Protein AF-T0ZK01-F1 (afdb_monomer_lite)

Organism: NCBI:txid410659

Secondary structure (DSSP, 8-state):
-TTTTT---HHHHHHHHHH-HHHHHHTTT----HHHHHHHHHHTHHHHHHHHHHHHHHHHHTT-S--------S--PPP---GGG---HHHHHHHHHHHHHHHHHHHHHHHHHHHHHHHHHHHHHSTTT-HHHHTSPTT-SSHHHHHHHHHHHHHHHHHHHHHHHHHTT-TTPPPPTT----SS-SSEEEEE-SSSTT-EEEEE-PPPPGGGGS-GGG-------------------PPPP----

Structure (mmCIF, N/CA/C/O backbone):
data_AF-T0ZK01-F1
#
_entry.id   AF-T0ZK01-F1
#
loop_
_atom_site.group_PDB
_atom_site.id
_atom_site.type_symbol
_atom_site.label_atom_id
_atom_site.label_alt_id
_atom_site.label_comp_id
_atom_site.label_asym_id
_atom_site.label_entity_id
_atom_site.label_seq_id
_atom_site.pdbx_PDB_ins_code
_atom_site.Cartn_x
_atom_site.Cartn_y
_atom_site.Cartn_z
_atom_site.occupancy
_atom_site.B_iso_or_equiv
_atom_site.auth_seq_id
_atom_site.auth_comp_id
_atom_site.auth_asym_id
_atom_site.auth_atom_id
_atom_site.pdbx_PDB_model_num
ATOM 1 N N . TYR A 1 1 ? -12.383 2.615 6.931 1.00 84.88 1 TYR A N 1
ATOM 2 C CA . TYR A 1 1 ? -13.094 1.743 5.975 1.00 84.88 1 TYR A CA 1
ATOM 3 C C . TYR A 1 1 ? -12.381 0.415 5.753 1.00 84.88 1 TYR A C 1
ATOM 5 O O . TYR A 1 1 ? -12.894 -0.580 6.234 1.00 84.88 1 TYR A O 1
ATOM 13 N N . GLY A 1 2 ? -11.184 0.375 5.144 1.00 88.25 2 GLY A N 1
ATOM 14 C CA . GLY A 1 2 ? -10.485 -0.898 4.871 1.00 88.25 2 GLY A CA 1
ATOM 15 C C . GLY A 1 2 ? -10.287 -1.809 6.090 1.00 88.25 2 GLY A C 1
ATOM 16 O O . GLY A 1 2 ? -10.559 -2.999 6.012 1.00 88.25 2 GLY A O 1
ATOM 17 N N . TYR A 1 3 ? -9.925 -1.254 7.251 1.00 85.19 3 TYR A N 1
ATOM 18 C CA . TYR A 1 3 ? -9.846 -2.030 8.498 1.00 85.19 3 TYR A CA 1
ATOM 19 C C . TYR A 1 3 ? -11.201 -2.587 8.964 1.00 85.19 3 TYR A C 1
ATOM 21 O O . TYR A 1 3 ? -11.250 -3.698 9.476 1.00 85.19 3 TYR A O 1
ATOM 29 N N . CYS A 1 4 ? -12.299 -1.859 8.743 1.00 82.44 4 CYS A N 1
ATOM 30 C CA . CYS A 1 4 ? -13.651 -2.298 9.101 1.00 82.44 4 CYS A CA 1
ATOM 31 C C . CYS A 1 4 ? -14.142 -3.434 8.191 1.00 82.44 4 CYS A C 1
ATOM 33 O O . CYS A 1 4 ? -14.873 -4.305 8.642 1.00 82.44 4 CYS A O 1
ATOM 35 N N . THR A 1 5 ? -13.731 -3.434 6.919 1.00 85.75 5 THR A N 1
ATOM 36 C CA . THR A 1 5 ? -14.092 -4.465 5.932 1.00 85.75 5 THR A CA 1
ATOM 37 C C . THR A 1 5 ? -13.068 -5.604 5.844 1.00 85.75 5 THR A C 1
ATOM 39 O O . THR A 1 5 ? -13.210 -6.497 5.015 1.00 85.75 5 THR A O 1
ATOM 42 N N . GLY A 1 6 ? -12.011 -5.583 6.666 1.00 85.88 6 GLY A N 1
ATOM 43 C CA . GLY A 1 6 ? -10.940 -6.589 6.659 1.00 85.88 6 GLY A CA 1
ATOM 44 C C . GLY A 1 6 ? -9.934 -6.464 5.504 1.00 85.88 6 GLY A C 1
ATOM 45 O O . GLY A 1 6 ? -9.024 -7.284 5.373 1.00 85.88 6 GLY A O 1
ATOM 46 N N . THR A 1 7 ? -10.035 -5.423 4.676 1.00 89.88 7 THR A N 1
ATOM 47 C CA . THR A 1 7 ? -9.086 -5.152 3.587 1.00 89.88 7 THR A CA 1
ATOM 48 C C . THR A 1 7 ? -7.903 -4.343 4.113 1.00 89.88 7 THR A C 1
ATOM 50 O O . THR A 1 7 ? -7.858 -3.117 4.001 1.00 89.88 7 THR A O 1
ATOM 53 N N . VAL A 1 8 ? -6.943 -5.041 4.729 1.00 90.25 8 VAL A N 1
ATOM 54 C CA . VAL A 1 8 ? -5.781 -4.408 5.382 1.00 90.25 8 VAL A CA 1
ATOM 55 C C . VAL A 1 8 ? -4.554 -4.257 4.481 1.00 90.25 8 VAL A C 1
ATOM 57 O O . VAL A 1 8 ? -3.817 -3.291 4.669 1.00 90.25 8 VAL A O 1
ATOM 60 N N . SER A 1 9 ? -4.360 -5.150 3.501 1.00 93.56 9 SER A N 1
ATOM 61 C CA . SER A 1 9 ? -3.227 -5.113 2.555 1.00 93.56 9 SER A CA 1
ATOM 62 C C . SER A 1 9 ? -3.259 -3.842 1.712 1.00 93.56 9 SER A C 1
ATOM 64 O O . SER A 1 9 ? -4.271 -3.531 1.082 1.00 93.56 9 SER A O 1
ATOM 66 N N . SER A 1 10 ? -2.133 -3.140 1.633 1.00 93.75 10 SER A N 1
ATOM 67 C CA . SER A 1 10 ? -1.975 -1.950 0.798 1.00 93.75 10 SER A CA 1
ATOM 68 C C . SER A 1 10 ? -2.103 -2.274 -0.696 1.00 93.75 10 SER A C 1
ATOM 70 O O . SER A 1 10 ? -2.594 -1.441 -1.459 1.00 93.75 10 SER A O 1
ATOM 72 N N . ARG A 1 11 ? -1.753 -3.496 -1.131 1.00 93.56 11 ARG A N 1
ATOM 73 C CA . ARG A 1 11 ? -2.008 -3.966 -2.507 1.00 93.56 11 ARG A CA 1
ATOM 74 C C . ARG A 1 11 ? -3.492 -4.155 -2.774 1.00 93.56 11 ARG A C 1
ATOM 76 O O . ARG A 1 11 ? -3.986 -3.707 -3.808 1.00 93.56 11 ARG A O 1
ATOM 83 N N . LYS A 1 12 ? -4.207 -4.785 -1.838 1.00 94.50 12 LYS A N 1
ATOM 84 C CA . LYS A 1 12 ? -5.659 -4.962 -1.953 1.00 94.50 12 LYS A CA 1
ATOM 85 C C . LYS A 1 12 ? -6.391 -3.626 -1.910 1.00 94.50 12 LYS A C 1
ATOM 87 O O . LYS A 1 12 ? -7.286 -3.432 -2.716 1.00 94.50 12 LYS A O 1
ATOM 92 N N . VAL A 1 13 ? -5.979 -2.691 -1.051 1.00 94.19 13 VAL A N 1
ATOM 93 C CA . VAL A 1 13 ? -6.550 -1.334 -1.010 1.00 94.19 13 VAL A CA 1
ATOM 94 C C . VAL A 1 13 ? -6.315 -0.602 -2.332 1.00 94.19 13 VAL A C 1
ATOM 96 O O . VAL A 1 13 ? -7.262 -0.049 -2.881 1.00 94.19 13 VAL A O 1
ATOM 99 N N . ALA A 1 14 ? -5.097 -0.645 -2.887 1.00 95.00 14 ALA A N 1
ATOM 100 C CA . ALA A 1 14 ? -4.808 -0.039 -4.190 1.00 95.00 14 ALA A CA 1
ATOM 101 C C . ALA A 1 14 ? -5.705 -0.620 -5.295 1.00 95.00 14 ALA A C 1
ATOM 103 O O . ALA A 1 14 ? -6.301 0.124 -6.069 1.00 95.00 14 ALA A O 1
ATOM 104 N N . AR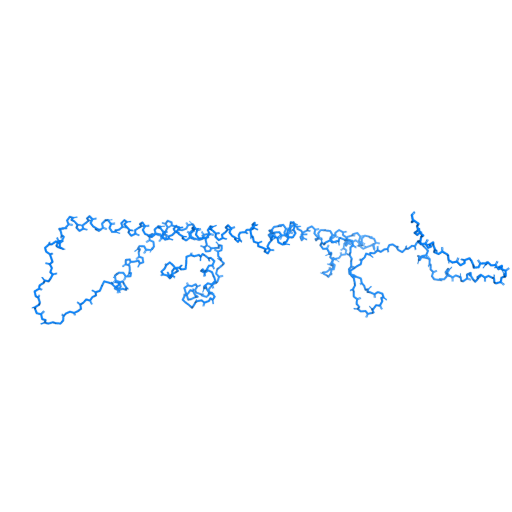G A 1 15 ? -5.861 -1.947 -5.330 1.00 95.19 15 ARG A N 1
ATOM 105 C CA . ARG A 1 15 ? -6.750 -2.637 -6.272 1.00 95.19 15 ARG A CA 1
ATOM 106 C C . ARG A 1 15 ? -8.225 -2.271 -6.056 1.00 95.19 15 ARG A C 1
ATOM 108 O O . ARG A 1 15 ? -8.933 -2.006 -7.023 1.00 95.19 15 ARG A O 1
ATOM 115 N N . ALA A 1 16 ? -8.663 -2.174 -4.803 1.00 95.31 16 ALA A N 1
ATOM 116 C CA . ALA A 1 16 ? -10.033 -1.830 -4.441 1.00 95.31 16 ALA A CA 1
ATOM 117 C C . ALA A 1 16 ? -10.436 -0.426 -4.908 1.00 95.31 16 ALA A C 1
ATOM 119 O O . ALA A 1 16 ? -11.605 -0.216 -5.201 1.00 95.31 16 ALA A O 1
ATOM 120 N N . THR A 1 17 ? -9.494 0.512 -5.077 1.00 95.50 17 THR A N 1
ATOM 121 C CA . THR A 1 17 ? -9.820 1.819 -5.683 1.00 95.50 17 THR A CA 1
ATOM 122 C C . THR A 1 17 ? -10.409 1.683 -7.095 1.00 95.50 17 THR A C 1
ATOM 124 O O . THR A 1 17 ? -11.224 2.506 -7.503 1.00 95.50 17 THR A O 1
ATOM 127 N N . PHE A 1 18 ? -10.065 0.618 -7.828 1.00 95.44 18 PHE A N 1
ATOM 128 C CA . PHE A 1 18 ? -10.648 0.308 -9.133 1.00 95.44 18 PHE A CA 1
ATOM 129 C C . PHE A 1 18 ? -11.886 -0.584 -9.044 1.00 95.44 18 PHE A C 1
ATOM 131 O O . PHE A 1 18 ? -12.779 -0.453 -9.873 1.00 95.44 18 PHE A O 1
ATOM 138 N N . GLU A 1 19 ? -11.952 -1.506 -8.092 1.00 95.31 19 GLU A N 1
ATOM 139 C CA . GLU A 1 19 ? -12.977 -2.561 -8.097 1.00 95.31 19 GLU A CA 1
ATOM 140 C C . GLU A 1 19 ? -14.192 -2.242 -7.221 1.00 95.31 19 GLU A C 1
ATOM 142 O O . GLU A 1 19 ? -15.289 -2.717 -7.501 1.00 95.31 19 GLU A O 1
ATOM 147 N N . ASP A 1 20 ? -14.015 -1.428 -6.183 1.00 95.31 20 ASP A N 1
ATOM 148 C CA . ASP A 1 20 ? -15.022 -1.172 -5.159 1.00 95.31 20 ASP A CA 1
ATOM 149 C C . ASP A 1 20 ? -15.409 0.315 -5.131 1.00 95.31 20 ASP A C 1
ATOM 151 O O . ASP A 1 20 ? -14.567 1.210 -4.998 1.00 95.31 20 ASP A O 1
ATOM 155 N N . LEU A 1 21 ? -16.714 0.578 -5.243 1.00 95.25 21 LEU A N 1
ATOM 156 C CA . LEU A 1 21 ? -17.275 1.927 -5.311 1.00 95.25 21 LEU A CA 1
ATOM 157 C C . LEU A 1 21 ? -17.020 2.739 -4.032 1.00 95.25 21 LEU A C 1
ATOM 159 O O . LEU A 1 21 ? -16.774 3.942 -4.113 1.00 95.25 21 LEU A O 1
ATOM 163 N N . ALA A 1 22 ? -17.036 2.105 -2.858 1.00 94.38 22 ALA A N 1
ATOM 164 C CA . ALA A 1 22 ? -16.784 2.784 -1.594 1.00 94.38 22 ALA A CA 1
ATOM 165 C C . ALA A 1 22 ? -15.313 3.196 -1.474 1.00 94.38 22 ALA A C 1
ATOM 167 O O . ALA A 1 22 ? -15.020 4.327 -1.085 1.00 94.38 22 ALA A O 1
ATOM 168 N N . PHE A 1 23 ? -14.378 2.324 -1.864 1.00 94.38 23 PHE A N 1
ATOM 169 C CA . PHE A 1 23 ? -12.958 2.691 -1.908 1.00 94.38 23 PHE A CA 1
ATOM 170 C C . PHE A 1 23 ? -12.679 3.773 -2.948 1.00 94.38 23 PHE A C 1
ATOM 172 O O . PHE A 1 23 ? -11.915 4.694 -2.662 1.00 94.38 23 PHE A O 1
ATOM 179 N N . ARG A 1 24 ? -13.315 3.701 -4.120 1.00 95.69 24 ARG A N 1
ATOM 180 C CA . ARG A 1 24 ? -13.189 4.725 -5.162 1.00 95.69 24 ARG A CA 1
ATOM 181 C C . ARG A 1 24 ? -13.698 6.088 -4.696 1.00 95.69 24 ARG A C 1
ATOM 183 O O . ARG A 1 24 ? -13.015 7.090 -4.888 1.00 95.69 24 ARG A O 1
ATOM 190 N N . TYR A 1 25 ? -14.854 6.117 -4.032 1.00 96.19 25 TYR A N 1
ATOM 191 C CA . TYR A 1 25 ? -15.407 7.336 -3.443 1.00 96.19 25 TYR A CA 1
ATOM 192 C C . TYR A 1 25 ? -14.468 7.921 -2.378 1.00 96.19 25 TYR A C 1
ATOM 194 O O . TYR A 1 25 ? -14.143 9.105 -2.424 1.00 96.19 25 TYR A O 1
ATOM 202 N N . LEU A 1 26 ? -13.961 7.086 -1.463 1.00 92.81 26 LEU A N 1
ATOM 203 C CA . LEU A 1 26 ? -13.028 7.516 -0.413 1.00 92.81 26 LEU A CA 1
ATOM 204 C C . LEU A 1 26 ? -11.689 8.017 -0.963 1.00 92.81 26 LEU A C 1
ATOM 206 O O . LEU A 1 26 ? -11.072 8.892 -0.362 1.00 92.81 26 LEU A O 1
ATOM 210 N N . ALA A 1 27 ? -11.234 7.462 -2.084 1.00 94.00 27 ALA A N 1
ATOM 211 C CA . ALA A 1 27 ? -10.024 7.902 -2.760 1.00 94.00 27 ALA A CA 1
ATOM 212 C C . ALA A 1 27 ? -10.257 9.106 -3.690 1.00 94.00 27 ALA A C 1
ATOM 214 O O . ALA A 1 27 ? -9.311 9.538 -4.343 1.00 94.00 27 ALA A O 1
ATOM 215 N N . ALA A 1 28 ? -11.481 9.645 -3.767 1.00 96.12 28 ALA A N 1
ATOM 216 C CA . ALA A 1 28 ? -11.862 10.713 -4.692 1.00 96.12 28 ALA A CA 1
ATOM 217 C C . ALA A 1 28 ? -11.469 10.403 -6.152 1.00 96.12 28 ALA A C 1
ATOM 219 O O . ALA A 1 28 ? -10.906 11.248 -6.845 1.00 96.12 28 ALA A O 1
ATOM 220 N N . ASP A 1 29 ? -11.722 9.162 -6.585 1.00 94.94 29 ASP A N 1
ATOM 221 C CA . ASP A 1 29 ? -11.347 8.624 -7.905 1.00 94.94 29 ASP A CA 1
ATOM 222 C C . ASP A 1 29 ? -9.832 8.653 -8.203 1.00 94.94 29 ASP A C 1
ATOM 224 O O . ASP A 1 29 ? -9.387 8.523 -9.341 1.00 94.94 29 ASP A O 1
ATOM 228 N N . GLN A 1 30 ? -8.998 8.797 -7.168 1.00 95.25 30 GLN A N 1
ATOM 229 C CA . GLN A 1 30 ? -7.558 8.608 -7.283 1.00 95.25 30 GLN A CA 1
ATOM 230 C C . GLN A 1 30 ? -7.192 7.138 -7.091 1.00 95.25 30 GLN A C 1
ATOM 232 O O . GLN A 1 30 ? -7.752 6.422 -6.261 1.00 95.25 30 GLN A O 1
ATOM 237 N N . HIS A 1 31 ? -6.163 6.708 -7.815 1.00 94.56 31 HIS A N 1
ATOM 238 C CA . HIS A 1 31 ? -5.680 5.331 -7.783 1.00 94.56 31 HIS A CA 1
ATOM 239 C C . HIS A 1 31 ? -4.209 5.270 -7.355 1.00 94.56 31 HIS A C 1
ATOM 241 O O . HIS A 1 31 ? -3.327 4.977 -8.172 1.00 94.56 31 HIS A O 1
ATOM 247 N N . PRO A 1 32 ? -3.897 5.593 -6.085 1.00 93.38 32 PRO A N 1
ATOM 248 C CA . PRO A 1 32 ? -2.535 5.500 -5.589 1.00 93.38 32 PRO A CA 1
ATOM 249 C C . PRO A 1 32 ? -2.043 4.055 -5.673 1.00 93.38 32 PRO A C 1
ATOM 251 O O . PRO A 1 32 ? -2.760 3.097 -5.380 1.00 93.38 32 PRO A O 1
ATOM 254 N N . THR A 1 33 ? -0.778 3.890 -6.047 1.00 93.19 33 THR A N 1
ATOM 255 C CA . THR A 1 33 ? -0.148 2.570 -6.023 1.00 93.19 33 THR A CA 1
ATOM 256 C C . THR A 1 33 ? 0.044 2.092 -4.581 1.00 93.19 33 THR A C 1
ATOM 258 O O . THR A 1 33 ? 0.019 2.868 -3.622 1.00 93.19 33 THR A O 1
ATOM 261 N N . PHE A 1 34 ? 0.261 0.788 -4.409 1.00 92.19 34 PHE A N 1
ATOM 262 C CA . PHE A 1 34 ? 0.404 0.189 -3.081 1.00 92.19 34 PHE A CA 1
ATOM 263 C C . PHE A 1 34 ? 1.613 0.733 -2.299 1.00 92.19 34 PHE A C 1
ATOM 265 O O . PHE A 1 34 ? 1.561 0.803 -1.076 1.00 92.19 34 PHE A O 1
ATOM 272 N N . THR A 1 35 ? 2.692 1.148 -2.977 1.00 91.44 35 THR A N 1
ATOM 273 C CA . THR A 1 35 ? 3.920 1.623 -2.318 1.00 91.44 35 THR A CA 1
ATOM 274 C C . THR A 1 35 ? 3.718 2.952 -1.574 1.00 91.44 35 THR A C 1
ATOM 276 O O . THR A 1 35 ? 4.078 3.017 -0.399 1.00 91.44 35 THR A O 1
ATOM 279 N N . PRO A 1 36 ? 3.136 4.013 -2.177 1.00 92.69 36 PRO A N 1
ATOM 280 C CA . PRO A 1 36 ? 2.704 5.197 -1.438 1.00 92.69 36 PRO A CA 1
ATOM 281 C C . PRO A 1 36 ? 1.784 4.886 -0.258 1.00 92.69 36 PRO A C 1
ATOM 283 O O . PRO A 1 36 ? 1.996 5.448 0.811 1.00 92.69 36 PRO A O 1
ATOM 286 N N . LEU A 1 37 ? 0.808 3.985 -0.422 1.00 92.38 37 LEU A N 1
ATOM 287 C CA . LEU A 1 37 ? -0.125 3.619 0.650 1.00 92.38 37 LEU A CA 1
ATOM 288 C C . LEU A 1 37 ? 0.589 2.953 1.833 1.00 92.38 37 LEU A C 1
ATOM 290 O O . LEU A 1 37 ? 0.388 3.361 2.977 1.00 92.38 37 LEU A O 1
ATOM 294 N N . ALA A 1 38 ? 1.462 1.980 1.560 1.00 92.19 38 ALA A N 1
ATOM 295 C CA . ALA A 1 38 ? 2.255 1.302 2.582 1.00 92.19 38 ALA A CA 1
ATOM 296 C C . ALA A 1 38 ? 3.180 2.290 3.312 1.00 92.19 38 ALA A C 1
ATOM 298 O O . ALA A 1 38 ? 3.159 2.379 4.538 1.00 92.19 38 ALA A O 1
ATOM 299 N N . ARG A 1 39 ? 3.903 3.135 2.564 1.00 91.88 39 ARG A N 1
ATOM 300 C CA . ARG A 1 39 ? 4.783 4.167 3.143 1.00 91.88 39 ARG A CA 1
ATOM 301 C C . ARG A 1 39 ? 4.022 5.203 3.959 1.00 91.88 39 ARG A C 1
ATOM 303 O O . ARG A 1 39 ? 4.516 5.660 4.985 1.00 91.88 39 ARG A O 1
ATOM 310 N N . PHE A 1 40 ? 2.847 5.618 3.492 1.00 91.69 40 PHE A N 1
ATOM 311 C CA . PHE A 1 40 ? 1.992 6.539 4.230 1.00 91.69 40 PHE A CA 1
ATOM 312 C C . PHE A 1 40 ? 1.569 5.923 5.560 1.00 91.69 40 PHE A C 1
ATOM 314 O O . PHE A 1 40 ? 1.660 6.594 6.586 1.00 91.69 40 PHE A O 1
ATOM 321 N N . ARG A 1 41 ? 1.169 4.646 5.547 1.00 90.00 41 ARG A N 1
ATOM 322 C CA . ARG A 1 41 ? 0.809 3.907 6.755 1.00 90.00 41 ARG A CA 1
ATOM 323 C C . ARG A 1 41 ? 1.972 3.879 7.735 1.00 90.00 41 ARG A C 1
ATOM 325 O O . ARG A 1 41 ? 1.807 4.392 8.830 1.00 90.00 41 ARG A O 1
ATOM 332 N N . GLU A 1 42 ? 3.138 3.381 7.325 1.00 88.25 42 GLU A N 1
ATOM 333 C CA . GLU A 1 42 ? 4.338 3.278 8.172 1.00 88.25 42 GLU A CA 1
ATOM 334 C C . GLU A 1 42 ? 4.719 4.607 8.831 1.00 88.25 42 GLU A C 1
ATOM 336 O O . GLU A 1 42 ? 4.977 4.659 10.031 1.00 88.25 42 GLU A O 1
ATOM 341 N N . ARG A 1 43 ? 4.704 5.702 8.063 1.00 91.19 43 ARG A N 1
ATOM 342 C CA . ARG A 1 43 ? 5.069 7.036 8.562 1.00 91.19 43 ARG A CA 1
ATOM 343 C C . ARG A 1 43 ? 4.070 7.604 9.565 1.00 91.19 43 ARG A C 1
ATOM 345 O O . ARG A 1 43 ? 4.456 8.420 10.392 1.00 91.19 43 ARG A O 1
ATOM 352 N N . ASN A 1 44 ? 2.801 7.215 9.471 1.00 89.56 44 ASN A N 1
ATOM 353 C CA . ASN A 1 44 ? 1.712 7.821 10.235 1.00 89.56 44 ASN A CA 1
ATOM 354 C C . ASN A 1 44 ? 1.105 6.881 11.280 1.00 89.56 44 ASN A C 1
ATOM 356 O O . ASN A 1 44 ? 0.043 7.191 11.813 1.00 89.56 44 ASN A O 1
ATOM 360 N N . LEU A 1 45 ? 1.753 5.760 11.613 1.00 85.62 45 LEU A N 1
ATOM 361 C CA . LEU A 1 45 ? 1.224 4.786 12.578 1.00 85.62 45 LEU A CA 1
ATOM 362 C C . LEU A 1 45 ? 0.844 5.418 13.922 1.00 85.62 45 LEU A C 1
ATOM 364 O O . LEU A 1 45 ? -0.244 5.155 14.422 1.00 85.62 45 LEU A O 1
ATOM 368 N N . ALA A 1 46 ? 1.708 6.288 14.449 1.00 82.06 46 ALA A N 1
ATOM 369 C CA . ALA A 1 46 ? 1.502 6.990 15.719 1.00 82.06 46 ALA A CA 1
ATOM 370 C C . ALA A 1 46 ? 0.468 8.130 15.658 1.00 82.06 46 ALA A C 1
ATOM 372 O O . ALA A 1 46 ? 0.158 8.723 16.680 1.00 82.06 46 ALA A O 1
ATOM 373 N N . ASN A 1 47 ? -0.012 8.494 14.464 1.00 87.56 47 ASN A N 1
ATOM 374 C CA . ASN A 1 47 ? -1.117 9.444 14.301 1.00 87.56 47 ASN A CA 1
ATOM 375 C C . ASN A 1 47 ? -2.430 8.708 14.009 1.00 87.56 47 ASN A C 1
ATOM 377 O O . ASN A 1 47 ? -3.514 9.204 14.316 1.00 87.56 47 ASN A O 1
ATOM 381 N N . MET A 1 48 ? -2.343 7.529 13.384 1.00 85.38 48 MET A N 1
ATOM 382 C CA . MET A 1 48 ? -3.504 6.715 13.051 1.00 85.38 48 MET A CA 1
ATOM 383 C C . MET A 1 48 ? -4.209 6.195 14.297 1.00 85.38 48 MET A C 1
ATOM 385 O O . MET A 1 48 ? -5.434 6.206 14.319 1.00 85.38 48 MET A O 1
ATOM 389 N N . ASP A 1 49 ? -3.478 5.774 15.327 1.00 82.25 49 ASP A N 1
ATOM 390 C CA . ASP A 1 49 ? -4.067 5.307 16.587 1.00 82.25 49 ASP A CA 1
ATOM 391 C C . ASP A 1 49 ? -5.007 6.350 17.218 1.00 82.25 49 ASP A C 1
ATOM 393 O O . ASP A 1 49 ? -6.161 6.046 17.528 1.00 82.25 49 ASP A O 1
ATOM 397 N N . ARG A 1 50 ? -4.552 7.601 17.311 1.00 85.06 50 ARG A N 1
ATOM 398 C CA . ARG A 1 50 ? -5.318 8.735 17.814 1.00 85.06 50 ARG A CA 1
ATOM 399 C C . ARG A 1 50 ? -6.509 9.043 16.916 1.00 85.06 50 ARG A C 1
ATOM 401 O O . ARG A 1 50 ? -7.617 9.204 17.420 1.00 85.06 50 ARG A O 1
ATOM 408 N N . LEU A 1 51 ? -6.298 9.080 15.600 1.00 88.25 51 LEU A N 1
ATOM 409 C CA . LEU A 1 51 ? -7.366 9.356 14.641 1.00 88.25 51 LEU A CA 1
ATOM 410 C C . LEU A 1 51 ? -8.479 8.299 14.719 1.00 88.25 51 LEU A C 1
ATOM 412 O O . LEU A 1 51 ? -9.656 8.644 14.693 1.00 88.25 51 LEU A O 1
ATOM 416 N N . PHE A 1 52 ? -8.130 7.015 14.848 1.00 85.75 52 PHE A N 1
ATOM 417 C CA . PHE A 1 52 ? -9.121 5.944 14.981 1.00 85.75 52 PHE A CA 1
ATOM 418 C C . PHE A 1 52 ? -9.950 6.087 16.259 1.00 85.75 52 PHE A C 1
ATOM 420 O O . PHE A 1 52 ? -11.164 5.899 16.204 1.00 85.75 52 PHE A O 1
ATOM 427 N N . LEU A 1 53 ? -9.333 6.465 17.382 1.00 84.38 53 LEU A N 1
ATOM 428 C CA . LEU A 1 53 ? -10.068 6.744 18.618 1.00 84.38 53 LEU A CA 1
ATOM 429 C C . LEU A 1 53 ? -11.034 7.921 18.462 1.00 84.38 53 LEU A C 1
ATOM 431 O O . LEU A 1 53 ? -12.183 7.826 18.884 1.00 84.38 53 LEU A O 1
ATOM 435 N N . GLU A 1 54 ? -10.588 9.017 17.848 1.00 87.31 54 GLU A N 1
ATOM 436 C CA . GLU A 1 54 ? -11.424 10.200 17.617 1.00 87.31 54 GLU A CA 1
ATOM 437 C C . GLU A 1 54 ? -12.609 9.876 16.695 1.00 87.31 54 GLU A C 1
ATOM 439 O O . GLU A 1 54 ? -13.744 10.229 17.004 1.00 87.31 54 GLU A O 1
ATOM 444 N N . VAL A 1 55 ? -12.382 9.117 15.617 1.00 86.00 55 VAL A N 1
ATOM 445 C CA . VAL A 1 55 ? -13.457 8.663 14.721 1.00 86.00 55 VAL A CA 1
ATOM 446 C C . VAL A 1 55 ? -14.458 7.774 15.460 1.00 86.00 55 VAL A C 1
ATOM 448 O O . VAL A 1 55 ? -15.660 7.947 15.284 1.00 86.00 55 VAL A O 1
ATOM 451 N N . LEU A 1 56 ? -14.000 6.852 16.311 1.00 82.44 56 LEU A N 1
ATOM 452 C CA . LEU A 1 56 ? -14.901 5.998 17.091 1.00 82.44 56 LEU A CA 1
ATOM 453 C C . LEU A 1 56 ? -15.737 6.800 18.095 1.00 82.44 56 LEU A C 1
ATOM 455 O O . LEU A 1 56 ? -16.930 6.531 18.226 1.00 82.44 56 LEU A O 1
ATOM 459 N N . ARG A 1 57 ? -15.145 7.810 18.747 1.00 83.12 57 ARG A N 1
ATOM 460 C CA . ARG A 1 57 ? -15.869 8.742 19.628 1.00 83.12 57 ARG A CA 1
ATOM 461 C C . ARG A 1 57 ? -16.931 9.524 18.859 1.00 83.12 57 ARG A C 1
ATOM 463 O O . ARG A 1 57 ? -18.080 9.553 19.283 1.00 83.12 57 ARG A O 1
ATOM 470 N N . LEU A 1 58 ? -16.596 10.049 17.680 1.00 85.94 58 LEU A N 1
ATOM 471 C CA . LEU A 1 58 ? -17.565 10.725 16.812 1.00 85.94 58 LEU A CA 1
ATOM 472 C C . LEU A 1 58 ? -18.693 9.785 16.365 1.00 85.94 58 LEU A C 1
ATOM 474 O O . LEU A 1 58 ? -19.860 10.169 16.370 1.00 85.94 58 LEU A O 1
ATOM 478 N N . CYS A 1 59 ? -18.380 8.536 16.010 1.00 82.56 59 CYS A N 1
ATOM 479 C CA . CYS A 1 59 ? -19.402 7.548 15.666 1.00 82.56 59 CYS A CA 1
ATOM 480 C C . CYS A 1 59 ? -20.308 7.208 16.862 1.00 82.56 59 CYS A C 1
ATOM 482 O O . CYS A 1 59 ? -21.498 6.951 16.664 1.00 82.56 59 CYS A O 1
ATOM 484 N N . GLN A 1 60 ? -19.769 7.200 18.085 1.00 79.38 60 GLN A N 1
ATOM 485 C CA . GLN A 1 60 ? -20.540 7.017 19.314 1.00 79.38 60 GLN A CA 1
ATOM 486 C C . GLN A 1 60 ? -21.472 8.211 19.568 1.00 79.38 60 GLN A C 1
ATOM 488 O O . GLN A 1 60 ? -22.663 8.008 19.791 1.00 79.38 60 GLN A O 1
ATOM 493 N N . GLU A 1 61 ? -20.963 9.442 19.478 1.00 82.00 61 GLU A N 1
ATOM 494 C CA . GLU A 1 61 ? -21.750 10.676 19.632 1.00 82.00 61 GLU A CA 1
ATOM 495 C C . GLU A 1 61 ? -22.865 10.781 18.583 1.00 82.00 61 GLU A C 1
ATOM 497 O O . GLU A 1 61 ? -23.996 11.153 18.897 1.00 82.00 61 GLU A O 1
ATOM 502 N N . ALA A 1 62 ? -22.580 10.364 17.348 1.00 83.12 62 ALA A N 1
ATOM 503 C CA . ALA A 1 62 ? -23.547 10.318 16.258 1.00 83.12 62 ALA A CA 1
ATOM 504 C C . ALA A 1 62 ? -24.557 9.153 16.361 1.00 83.12 62 ALA A C 1
ATOM 506 O O . ALA A 1 62 ? -25.383 8.993 15.463 1.00 83.12 62 ALA A O 1
ATOM 507 N N . ASN A 1 63 ? -24.509 8.325 17.418 1.00 76.69 63 ASN A N 1
ATOM 508 C CA . ASN A 1 63 ? -25.309 7.097 17.576 1.00 76.69 63 ASN A CA 1
ATOM 509 C C . ASN A 1 63 ? -25.195 6.111 16.391 1.00 76.69 63 ASN A C 1
ATOM 511 O O . ASN A 1 63 ? -26.088 5.293 16.170 1.00 76.69 63 ASN A O 1
ATOM 515 N N . LEU A 1 64 ? -24.098 6.160 15.629 1.00 72.50 64 LEU A N 1
ATOM 516 C CA . LEU A 1 64 ? -23.822 5.220 14.535 1.00 72.50 64 LEU A CA 1
ATOM 517 C C . LEU A 1 64 ? -23.272 3.886 15.056 1.00 72.50 64 LEU A C 1
ATOM 519 O O . LEU A 1 64 ? -23.344 2.868 14.368 1.00 72.50 64 LEU A O 1
ATOM 523 N N . VAL A 1 65 ? -22.734 3.879 16.280 1.00 64.31 65 VAL A N 1
ATOM 524 C CA . VAL A 1 65 ? -22.343 2.662 16.994 1.00 64.31 65 VAL A CA 1
ATOM 525 C C . VAL A 1 65 ? -23.531 2.195 17.826 1.00 64.31 65 VAL A C 1
ATOM 527 O O . VAL A 1 65 ? -23.926 2.843 18.794 1.00 64.31 65 VAL A O 1
ATOM 530 N N . GLY A 1 66 ? -24.126 1.073 17.424 1.00 56.06 66 GLY A N 1
ATOM 531 C CA . GLY A 1 66 ? -25.309 0.517 18.068 1.00 56.06 66 GLY A CA 1
ATOM 532 C C . GLY A 1 66 ? -25.034 0.037 19.492 1.00 56.06 66 GLY A C 1
ATOM 533 O O . GLY A 1 66 ? -24.723 -1.129 19.711 1.00 56.06 66 GLY A O 1
ATOM 534 N N . LEU A 1 67 ? -25.237 0.906 20.478 1.00 48.59 67 LEU A N 1
ATOM 535 C CA . LEU A 1 67 ? -25.703 0.478 21.792 1.00 48.59 67 LEU A CA 1
ATOM 536 C C . LEU A 1 67 ? -27.199 0.208 21.631 1.00 48.59 67 LEU A C 1
ATOM 538 O O . LEU A 1 67 ? -27.969 1.145 21.436 1.00 48.59 67 LEU A O 1
ATOM 542 N N . GLY A 1 68 ? -27.590 -1.071 21.615 1.00 44.25 68 GLY A N 1
ATOM 543 C CA . GLY A 1 68 ? -28.967 -1.511 21.375 1.00 44.25 68 GLY A CA 1
ATOM 544 C C . GLY A 1 68 ? -29.976 -0.691 22.179 1.00 44.25 68 GLY A C 1
ATOM 545 O O . GLY A 1 68 ? -30.114 -0.861 23.389 1.00 44.25 68 GLY A O 1
ATOM 546 N N . ARG A 1 69 ? -30.660 0.232 21.501 1.00 51.28 69 ARG A N 1
ATOM 547 C CA . ARG A 1 69 ? -31.659 1.108 22.103 1.00 51.28 69 ARG A CA 1
ATOM 548 C C . ARG A 1 69 ? -32.975 0.339 22.117 1.00 51.28 69 ARG A C 1
ATOM 550 O O . ARG A 1 69 ? -33.600 0.157 21.079 1.00 51.28 69 ARG A O 1
ATOM 557 N N . VAL A 1 70 ? -33.371 -0.152 23.287 1.00 47.19 70 VAL A N 1
ATOM 558 C CA . VAL A 1 70 ? -34.690 -0.763 23.487 1.00 47.19 70 VAL A CA 1
ATOM 559 C C . VAL A 1 70 ? -35.649 0.352 23.893 1.00 47.19 70 VAL A C 1
ATOM 561 O O . VAL A 1 70 ? -35.533 0.902 24.986 1.00 47.19 70 VAL A O 1
ATOM 564 N N . ALA A 1 71 ? -36.565 0.722 23.000 1.00 52.12 71 ALA A N 1
ATOM 565 C CA . ALA A 1 71 ? -37.682 1.596 23.337 1.00 52.12 71 ALA A CA 1
ATOM 566 C C . ALA A 1 71 ? -38.767 0.760 24.037 1.00 52.12 71 ALA A C 1
ATOM 568 O O . ALA A 1 71 ? -39.219 -0.243 23.489 1.00 52.12 71 ALA A O 1
ATOM 569 N N . LEU A 1 72 ? -39.159 1.153 25.251 1.00 45.75 72 LEU A N 1
ATOM 570 C CA . LEU A 1 72 ? -40.285 0.569 25.982 1.00 45.75 72 LEU A CA 1
ATOM 571 C C . LEU A 1 72 ? -41.371 1.633 26.119 1.00 45.75 72 LEU A C 1
ATOM 573 O O . LEU A 1 72 ? -41.163 2.657 26.768 1.00 45.75 72 LEU A O 1
ATOM 577 N N . ASP A 1 73 ? -42.511 1.380 25.487 1.00 53.56 73 ASP A N 1
ATOM 578 C CA . ASP A 1 73 ? -43.706 2.206 25.593 1.00 53.56 73 ASP A CA 1
ATOM 579 C C . ASP A 1 73 ? -44.437 1.925 26.921 1.00 53.56 73 ASP A C 1
ATOM 581 O O . ASP A 1 73 ? -44.765 0.782 27.249 1.00 53.56 73 ASP A O 1
ATOM 585 N N . GLY A 1 74 ? -44.635 2.982 27.713 1.00 45.81 74 GLY A N 1
ATOM 586 C CA . GLY A 1 74 ? -45.752 3.170 28.647 1.00 45.81 74 GLY A CA 1
ATOM 587 C C . GLY A 1 74 ? -46.089 2.142 29.739 1.00 45.81 74 GLY A C 1
ATOM 588 O O . GLY A 1 74 ? -47.076 2.361 30.437 1.00 45.81 74 GLY A O 1
ATOM 589 N N . THR A 1 75 ? -45.339 1.057 29.959 1.00 57.03 75 THR A N 1
ATOM 590 C CA . THR A 1 75 ? -45.681 0.041 30.981 1.00 57.03 75 THR A CA 1
ATOM 591 C C . THR A 1 75 ? -44.645 -0.055 32.102 1.00 57.03 75 THR A C 1
ATOM 593 O O . THR A 1 75 ? -43.447 -0.213 31.876 1.00 57.03 75 THR A O 1
ATOM 596 N N . LYS A 1 76 ? -45.108 0.038 33.358 1.00 53.09 76 LYS A N 1
ATOM 597 C CA . LYS A 1 76 ? -44.262 -0.073 34.559 1.00 53.09 76 LYS A CA 1
ATOM 598 C C . LYS A 1 76 ? -43.809 -1.525 34.757 1.00 53.09 76 LYS A C 1
ATOM 600 O O . LYS A 1 76 ? -44.498 -2.314 35.398 1.00 53.09 76 LYS A O 1
ATOM 605 N N . VAL A 1 77 ? -42.637 -1.868 34.227 1.00 56.19 77 VAL A N 1
ATOM 606 C CA . VAL A 1 77 ? -41.993 -3.178 34.414 1.00 56.19 77 VAL A CA 1
ATOM 607 C C . VAL A 1 77 ? -41.040 -3.118 35.612 1.00 56.19 77 VAL A C 1
ATOM 609 O O . VAL A 1 77 ? -40.238 -2.191 35.731 1.00 56.19 77 VAL A O 1
ATOM 612 N N . LYS A 1 78 ? -41.103 -4.108 36.517 1.00 55.22 78 LYS A N 1
ATOM 613 C CA . LYS A 1 78 ? -40.101 -4.262 37.587 1.00 55.22 78 LYS A CA 1
ATOM 614 C C . LYS A 1 78 ? -38.717 -4.426 36.951 1.00 55.22 78 LYS A C 1
ATOM 616 O O . LYS A 1 78 ? -38.525 -5.291 36.102 1.00 55.22 78 LYS A O 1
ATOM 621 N N . ALA A 1 79 ? -37.760 -3.598 37.364 1.00 55.56 79 ALA A N 1
ATOM 622 C CA . ALA A 1 79 ? -36.428 -3.587 36.778 1.00 55.56 79 ALA A CA 1
ATOM 623 C C . ALA A 1 79 ? -35.731 -4.948 36.952 1.00 55.56 79 ALA A C 1
ATOM 625 O O . ALA A 1 79 ? -35.448 -5.365 38.073 1.00 55.56 79 ALA A O 1
ATOM 626 N N . SER A 1 80 ? -35.363 -5.599 35.844 1.00 50.50 80 SER A N 1
ATOM 627 C CA . SER A 1 80 ? -34.382 -6.695 35.838 1.00 50.50 80 SER A CA 1
ATOM 628 C C . SER A 1 80 ? -32.958 -6.128 35.959 1.00 50.50 80 SER A C 1
ATOM 630 O O . SER A 1 80 ? -32.069 -6.406 35.150 1.00 50.50 80 SER A O 1
ATOM 632 N N . ALA A 1 81 ? -32.742 -5.265 36.951 1.00 56.50 81 ALA A N 1
ATOM 633 C CA . ALA A 1 81 ? -31.448 -4.685 37.264 1.00 56.50 81 ALA A CA 1
ATOM 634 C C . ALA A 1 81 ? -30.853 -5.460 38.443 1.00 56.50 81 ALA A C 1
ATOM 636 O O . ALA A 1 81 ? -31.284 -5.325 39.586 1.00 56.50 81 ALA A O 1
ATOM 637 N N . SER A 1 82 ? -29.871 -6.316 38.157 1.00 55.31 82 SER A N 1
ATOM 638 C CA . SER A 1 82 ? -29.101 -6.993 39.202 1.00 55.31 82 SER A CA 1
ATOM 639 C C . SER A 1 82 ? -28.378 -5.955 40.066 1.00 55.31 82 SER A C 1
ATOM 641 O O . SER A 1 82 ? -27.734 -5.056 39.522 1.00 55.31 82 SER A O 1
ATOM 643 N N . LYS A 1 83 ? -28.399 -6.115 41.400 1.00 54.22 83 LYS A N 1
ATOM 644 C CA . LYS A 1 83 ? -27.559 -5.329 42.331 1.00 54.22 83 LYS A CA 1
ATOM 645 C C . LYS A 1 83 ? -26.075 -5.356 41.936 1.00 54.22 83 LYS A C 1
ATOM 647 O O . LYS A 1 83 ? -25.359 -4.402 42.204 1.00 54.22 83 LYS A O 1
ATOM 652 N N . HIS A 1 84 ? -25.630 -6.404 41.242 1.00 56.25 84 HIS A N 1
ATOM 653 C CA . HIS A 1 84 ? -24.255 -6.553 40.758 1.00 56.25 84 HIS A CA 1
ATOM 654 C C . HIS A 1 84 ? -23.946 -5.763 39.472 1.00 56.25 84 HIS A C 1
ATOM 656 O O . HIS A 1 84 ? -22.784 -5.691 39.078 1.00 56.25 84 HIS A O 1
ATOM 662 N N . LYS A 1 85 ? -24.956 -5.163 38.823 1.00 60.38 85 LYS A N 1
ATOM 663 C CA . LYS A 1 85 ? -24.792 -4.240 37.683 1.00 60.38 85 LYS A CA 1
ATOM 664 C C . LYS A 1 85 ? -24.752 -2.765 38.103 1.00 60.38 85 LYS A C 1
ATOM 666 O O . LYS A 1 85 ? -24.412 -1.923 37.279 1.00 60.38 85 LYS A O 1
ATOM 671 N N . ALA A 1 86 ? -25.065 -2.449 39.361 1.00 61.84 86 ALA A N 1
ATOM 672 C CA . ALA A 1 86 ? -24.859 -1.114 39.907 1.00 61.84 86 ALA A CA 1
ATOM 673 C C . ALA A 1 86 ? -23.359 -0.920 40.185 1.00 61.84 86 ALA A C 1
ATOM 675 O O . ALA A 1 86 ? -22.795 -1.550 41.080 1.00 61.84 86 ALA A O 1
ATOM 676 N N . MET A 1 87 ? -22.693 -0.094 39.377 1.00 69.31 87 MET A N 1
ATOM 677 C 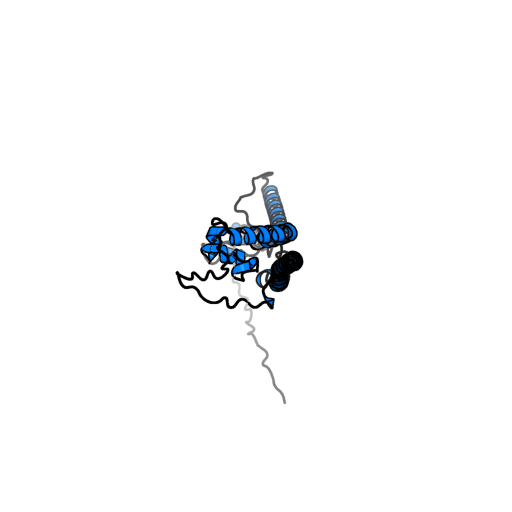CA . MET A 1 87 ? -21.282 0.245 39.570 1.00 69.31 87 MET A CA 1
ATOM 678 C C . MET A 1 87 ? -21.157 1.528 40.394 1.00 69.31 87 MET A C 1
ATOM 680 O O . MET A 1 87 ? -21.874 2.497 40.155 1.00 69.31 87 MET A O 1
ATOM 684 N N . SER A 1 88 ? -20.244 1.539 41.368 1.00 80.69 88 SER A N 1
ATOM 685 C CA . SER A 1 88 ? -19.874 2.760 42.089 1.00 80.69 88 SER A CA 1
ATOM 686 C C . SER A 1 88 ? -19.096 3.708 41.172 1.00 80.69 88 SER A C 1
ATOM 688 O O . SER A 1 88 ? -18.472 3.267 40.207 1.00 80.69 88 SER A O 1
ATOM 690 N N . HIS A 1 89 ? -19.086 5.006 41.488 1.00 81.75 89 HIS A N 1
ATOM 691 C CA . HIS A 1 89 ? -18.350 6.012 40.710 1.00 81.75 89 HIS A CA 1
ATOM 692 C C . HIS A 1 89 ? -16.864 5.659 40.531 1.00 81.75 89 HIS A C 1
ATOM 694 O O . HIS A 1 89 ? -16.347 5.722 39.421 1.00 81.75 89 HIS A O 1
ATOM 700 N N . GLY A 1 90 ? -16.198 5.190 41.592 1.00 86.25 90 GLY A N 1
ATOM 701 C CA . GLY A 1 90 ? -14.805 4.732 41.505 1.00 86.25 90 GLY A CA 1
ATOM 702 C C . GLY A 1 90 ? -14.618 3.578 40.514 1.00 86.25 90 GLY A C 1
ATOM 703 O O . GLY A 1 90 ? -13.740 3.639 39.660 1.00 86.25 90 GLY A O 1
ATOM 704 N N . ARG A 1 91 ? -15.510 2.578 40.547 1.00 82.19 91 ARG A N 1
ATOM 705 C CA . ARG A 1 91 ? -15.472 1.441 39.615 1.00 82.19 91 ARG A CA 1
ATOM 706 C C . ARG A 1 91 ? -15.770 1.861 38.173 1.00 82.19 91 ARG A C 1
ATOM 708 O O . ARG A 1 91 ? -15.244 1.250 37.250 1.00 82.19 91 ARG A O 1
ATOM 715 N N . MET A 1 92 ? -16.598 2.890 37.971 1.00 81.19 92 MET A N 1
ATOM 716 C CA . MET A 1 92 ? -16.850 3.458 36.641 1.00 81.19 92 MET A CA 1
ATOM 717 C C . MET A 1 92 ? -15.584 4.090 36.058 1.00 81.19 92 MET A C 1
ATOM 719 O O . MET A 1 92 ? -15.238 3.768 34.928 1.00 81.19 92 MET A O 1
ATOM 723 N N . LEU A 1 93 ? -14.850 4.886 36.843 1.00 87.38 93 LEU A N 1
ATOM 724 C CA . LEU A 1 93 ? -13.588 5.497 36.403 1.00 87.38 93 LEU A CA 1
ATOM 725 C C . LEU A 1 93 ? -12.503 4.455 36.088 1.00 87.38 93 LEU A C 1
ATOM 727 O O . LEU A 1 93 ? -11.766 4.592 35.115 1.00 87.38 93 LEU A O 1
ATOM 731 N N . GLU A 1 94 ? -12.389 3.404 36.903 1.00 87.19 94 GLU A N 1
ATOM 732 C CA . GLU A 1 94 ? -11.458 2.300 36.634 1.00 87.19 94 GLU A CA 1
ATOM 733 C C . GLU A 1 94 ? -11.836 1.546 35.359 1.00 87.19 94 GLU A C 1
ATOM 735 O O . GLU A 1 94 ? -10.974 1.248 34.531 1.00 87.19 94 GLU A O 1
ATOM 740 N N . LYS A 1 95 ? -13.130 1.261 35.177 1.00 83.12 95 LYS A N 1
ATOM 741 C CA . LYS A 1 95 ? -13.613 0.533 34.006 1.00 83.12 95 LYS A CA 1
ATOM 742 C C . LYS A 1 95 ? -13.473 1.352 32.727 1.00 83.12 95 LYS A C 1
ATOM 744 O O . LYS A 1 95 ? -13.124 0.780 31.701 1.00 83.12 95 LYS A O 1
ATOM 749 N N . GLU A 1 96 ? -13.701 2.660 32.791 1.00 81.50 96 GLU A N 1
ATOM 750 C CA . GLU A 1 96 ? -13.461 3.590 31.686 1.00 81.50 96 GLU A CA 1
ATOM 751 C C . GLU A 1 96 ? -11.996 3.546 31.246 1.00 81.50 96 GLU A C 1
ATOM 753 O O . GLU A 1 96 ? -11.719 3.265 30.083 1.00 81.50 96 GLU A O 1
ATOM 758 N N . LYS A 1 97 ? -11.053 3.702 32.187 1.00 86.25 97 LYS A N 1
ATOM 759 C CA . LYS A 1 97 ? -9.614 3.599 31.893 1.00 86.25 97 LYS A CA 1
ATOM 760 C C . LYS A 1 97 ? -9.242 2.247 31.289 1.00 86.25 97 LYS A C 1
ATOM 762 O O . LYS A 1 97 ? -8.500 2.200 30.313 1.00 86.25 97 LYS A O 1
ATOM 767 N N . GLN A 1 98 ? -9.772 1.159 31.849 1.00 86.25 98 GLN A N 1
ATOM 768 C CA . GLN A 1 98 ? -9.521 -0.188 31.345 1.00 86.25 98 GLN A CA 1
ATOM 769 C C . GLN A 1 98 ? -10.012 -0.350 29.899 1.00 86.25 98 GLN A C 1
ATOM 771 O O . GLN A 1 98 ? -9.280 -0.863 29.057 1.00 86.25 98 GLN A O 1
ATOM 776 N N . LEU A 1 99 ? -11.239 0.084 29.603 1.00 82.69 99 LEU A N 1
ATOM 777 C CA . LEU A 1 99 ? -11.815 -0.021 28.261 1.00 82.69 99 LEU A CA 1
ATOM 778 C C . LEU A 1 99 ? -11.064 0.854 27.251 1.00 82.69 99 LEU A C 1
ATOM 780 O O . LEU A 1 99 ? -10.840 0.416 26.125 1.00 82.69 99 LEU A O 1
ATOM 784 N N . ASP A 1 100 ? -10.629 2.050 27.654 1.00 83.31 100 ASP A N 1
ATOM 785 C CA . ASP A 1 100 ? -9.804 2.928 26.818 1.00 83.31 100 ASP A CA 1
ATOM 786 C C . ASP A 1 100 ? -8.459 2.271 26.454 1.00 83.31 100 ASP A C 1
ATOM 788 O O . ASP A 1 100 ? -7.993 2.379 25.315 1.00 83.31 100 ASP A O 1
ATOM 792 N N . GLU A 1 101 ? -7.839 1.559 27.397 1.00 87.69 101 GLU A N 1
ATOM 793 C CA . GLU A 1 101 ? -6.583 0.837 27.177 1.00 87.69 101 GLU A CA 1
ATOM 794 C C . GLU A 1 101 ? -6.773 -0.408 26.294 1.00 87.69 101 GLU A C 1
ATOM 796 O O . GLU A 1 101 ? -6.020 -0.611 25.339 1.00 87.69 101 GLU A O 1
ATOM 801 N N . GLU A 1 102 ? -7.828 -1.194 26.533 1.00 86.00 102 GLU A N 1
ATOM 802 C CA . GLU A 1 102 ? -8.210 -2.340 25.692 1.00 86.00 102 GLU A CA 1
ATOM 803 C C . GLU A 1 102 ? -8.513 -1.907 24.246 1.00 86.00 102 GLU A C 1
ATOM 805 O O . GLU A 1 102 ? -8.092 -2.559 23.280 1.00 86.00 102 GLU A O 1
ATOM 810 N N . LEU A 1 103 ? -9.192 -0.768 24.076 1.00 84.19 103 LEU A N 1
ATOM 811 C CA . LEU A 1 103 ? -9.501 -0.201 22.767 1.00 84.19 103 LEU A CA 1
ATOM 812 C C . LEU A 1 103 ? -8.228 0.231 22.031 1.00 84.19 103 LEU A C 1
ATOM 814 O O . LEU A 1 103 ? -8.044 -0.102 20.857 1.00 84.19 103 LEU A O 1
ATOM 818 N N . ARG A 1 104 ? -7.318 0.926 22.724 1.00 85.81 104 ARG A N 1
ATOM 819 C CA . ARG A 1 104 ? -6.006 1.312 22.179 1.00 85.81 104 ARG A CA 1
ATOM 820 C C . ARG A 1 104 ? -5.190 0.101 21.750 1.00 85.81 104 ARG A C 1
ATOM 822 O O . ARG A 1 104 ? -4.664 0.094 20.636 1.00 85.81 104 ARG A O 1
ATOM 829 N N . ALA A 1 105 ? -5.114 -0.924 22.595 1.00 87.88 105 ALA A N 1
ATOM 830 C CA . ALA A 1 105 ? -4.401 -2.157 22.286 1.00 87.88 105 ALA A CA 1
ATOM 831 C C . ALA A 1 105 ? -4.974 -2.836 21.031 1.00 87.88 105 ALA A C 1
ATOM 833 O O . ALA A 1 105 ? -4.219 -3.207 20.130 1.00 87.88 105 ALA A O 1
ATOM 834 N N . SER A 1 106 ? -6.304 -2.901 20.920 1.00 86.25 106 SER A N 1
ATOM 835 C CA . SER A 1 106 ? -6.993 -3.471 19.756 1.00 86.25 106 SER A CA 1
ATOM 836 C C . SER A 1 106 ? -6.671 -2.707 18.466 1.00 86.25 106 SER A C 1
ATOM 838 O O . SER A 1 106 ? -6.350 -3.311 17.441 1.00 86.25 106 SER A O 1
ATOM 840 N N . ILE A 1 107 ? -6.695 -1.369 18.503 1.00 86.56 107 ILE A N 1
ATOM 841 C CA . ILE A 1 107 ? -6.336 -0.527 17.350 1.00 86.56 107 ILE A CA 1
ATOM 842 C C . ILE A 1 107 ? -4.885 -0.782 16.930 1.00 86.56 107 ILE A C 1
ATOM 844 O O . ILE A 1 107 ? -4.614 -1.002 15.747 1.00 86.56 107 ILE A O 1
ATOM 848 N N . GLN A 1 108 ? -3.953 -0.804 17.885 1.00 87.44 108 GLN A N 1
ATOM 849 C CA . GLN A 1 108 ? -2.546 -1.081 17.596 1.00 87.44 108 GLN A CA 1
ATOM 850 C C . GLN A 1 108 ? -2.347 -2.467 16.981 1.00 87.44 108 GLN A C 1
ATOM 852 O O . GLN A 1 108 ? -1.556 -2.617 16.048 1.00 87.44 108 GLN A O 1
ATOM 857 N N . GLU A 1 109 ? -3.076 -3.476 17.454 1.00 88.12 109 GLU A N 1
ATOM 858 C CA . GLU A 1 109 ? -3.042 -4.816 16.878 1.00 88.12 109 GLU A CA 1
ATOM 859 C C . GLU A 1 109 ? -3.501 -4.812 15.412 1.00 88.12 109 GLU A C 1
ATOM 861 O O . GLU A 1 109 ? -2.820 -5.378 14.553 1.00 88.12 109 GLU A O 1
ATOM 866 N N . PHE A 1 110 ? -4.605 -4.130 15.087 1.00 86.12 110 PHE A N 1
ATOM 867 C CA . PHE A 1 110 ? -5.070 -4.006 13.702 1.00 86.12 110 PHE A CA 1
ATOM 868 C C . PHE A 1 110 ? -4.045 -3.315 12.802 1.00 86.12 110 PHE A C 1
ATOM 870 O O . PHE A 1 110 ? -3.769 -3.796 11.699 1.00 86.12 110 PHE A O 1
ATOM 877 N N . LEU A 1 111 ? -3.443 -2.221 13.275 1.00 87.00 111 LEU A N 1
ATOM 878 C CA . LEU A 1 111 ? -2.401 -1.508 12.536 1.00 87.00 111 LEU A CA 1
ATOM 879 C C . LEU A 1 111 ? -1.182 -2.410 12.284 1.00 87.00 111 LEU A C 1
ATOM 881 O O . LEU A 1 111 ? -0.698 -2.487 11.152 1.00 87.00 111 LEU A O 1
ATOM 885 N N . ARG A 1 112 ? -0.734 -3.154 13.305 1.00 88.81 112 ARG A N 1
ATOM 886 C CA . ARG A 1 112 ? 0.377 -4.116 13.194 1.00 88.81 112 ARG A CA 1
ATOM 887 C C . ARG A 1 112 ? 0.076 -5.236 12.205 1.00 88.81 112 ARG A C 1
ATOM 889 O O . ARG A 1 112 ? 0.941 -5.565 11.397 1.00 88.81 112 ARG A O 1
ATOM 896 N N . LYS A 1 113 ? -1.144 -5.783 12.214 1.00 88.25 113 LYS A N 1
ATOM 897 C CA . LYS A 1 113 ? -1.581 -6.786 11.229 1.00 88.25 113 LYS A CA 1
ATOM 898 C C . LYS A 1 113 ? -1.451 -6.260 9.800 1.00 88.25 113 LYS A C 1
ATOM 900 O O . LYS A 1 113 ? -0.961 -6.982 8.939 1.00 88.25 113 LYS A O 1
ATOM 905 N N . GLY A 1 114 ? -1.829 -5.004 9.552 1.00 87.81 114 GLY A N 1
ATOM 906 C CA . GLY A 1 114 ? -1.670 -4.376 8.236 1.00 87.81 114 GLY A CA 1
ATOM 907 C C . GLY A 1 114 ? -0.216 -4.357 7.754 1.00 87.81 114 GLY A C 1
ATOM 908 O O . GLY A 1 114 ? 0.060 -4.783 6.637 1.00 87.81 114 GLY A O 1
ATOM 909 N N . ILE A 1 115 ? 0.714 -3.938 8.619 1.00 90.19 115 ILE A N 1
ATOM 910 C CA . ILE A 1 115 ? 2.156 -3.914 8.312 1.00 90.19 115 ILE A CA 1
ATOM 911 C C . ILE A 1 115 ? 2.689 -5.327 8.057 1.00 90.19 115 ILE A C 1
ATOM 913 O O . ILE A 1 115 ? 3.433 -5.548 7.107 1.00 90.19 115 ILE A O 1
ATOM 917 N N . ALA A 1 116 ? 2.307 -6.293 8.896 1.00 91.88 116 ALA A N 1
ATOM 918 C CA . ALA A 1 116 ? 2.763 -7.673 8.769 1.00 91.88 116 ALA A CA 1
ATOM 919 C C . ALA A 1 116 ? 2.323 -8.297 7.436 1.00 91.88 116 ALA A C 1
ATOM 921 O O . ALA A 1 116 ? 3.128 -8.944 6.767 1.00 91.88 116 ALA A O 1
ATOM 922 N N . VAL A 1 117 ? 1.074 -8.053 7.025 1.00 92.44 117 VAL A N 1
ATOM 923 C CA . VAL A 1 117 ? 0.551 -8.499 5.727 1.00 92.44 117 VAL A CA 1
ATOM 924 C C . VAL A 1 117 ? 1.311 -7.844 4.574 1.00 92.44 117 VAL A C 1
ATOM 926 O O . VAL A 1 117 ? 1.716 -8.543 3.648 1.00 92.44 117 VAL A O 1
ATOM 929 N N . ASP A 1 118 ? 1.557 -6.533 4.636 1.00 91.44 118 ASP A N 1
ATOM 930 C CA . ASP A 1 118 ? 2.324 -5.833 3.598 1.00 91.44 118 ASP A CA 1
ATOM 931 C C . ASP A 1 118 ? 3.758 -6.392 3.491 1.00 91.44 118 ASP A C 1
ATOM 933 O O . ASP A 1 118 ? 4.225 -6.674 2.386 1.00 91.44 118 ASP A O 1
ATOM 937 N N . ALA A 1 119 ? 4.418 -6.659 4.623 1.00 90.06 119 ALA A N 1
ATOM 938 C CA . ALA A 1 119 ? 5.753 -7.258 4.667 1.00 90.06 119 ALA A CA 1
ATOM 939 C C . ALA A 1 119 ? 5.780 -8.704 4.135 1.00 90.06 119 ALA A C 1
ATOM 941 O O . ALA A 1 119 ? 6.727 -9.110 3.460 1.00 90.06 119 ALA A O 1
ATOM 942 N N . GLU A 1 120 ? 4.749 -9.505 4.412 1.00 91.00 120 GLU A N 1
ATOM 943 C CA . GLU A 1 120 ? 4.601 -10.845 3.834 1.00 91.00 120 GLU A CA 1
ATOM 944 C C . GLU A 1 120 ? 4.423 -10.812 2.319 1.00 91.00 120 GLU A C 1
ATOM 946 O O . GLU A 1 120 ? 5.018 -11.619 1.601 1.00 91.00 120 GLU A O 1
ATOM 951 N N . GLU A 1 121 ? 3.600 -9.893 1.825 1.00 89.88 121 GLU A N 1
ATOM 952 C CA . GLU A 1 121 ? 3.400 -9.705 0.395 1.00 89.88 121 GLU A CA 1
ATOM 953 C C . GLU A 1 121 ? 4.669 -9.172 -0.280 1.00 89.88 121 GLU A C 1
ATOM 955 O O . GLU A 1 121 ? 4.982 -9.595 -1.391 1.00 89.88 121 GLU A O 1
ATOM 960 N N . ASP A 1 122 ? 5.444 -8.317 0.386 1.00 88.38 122 ASP A N 1
ATOM 961 C CA . ASP A 1 122 ? 6.755 -7.874 -0.096 1.00 88.38 122 ASP A CA 1
ATOM 962 C C . ASP A 1 122 ? 7.757 -9.028 -0.164 1.00 88.38 122 ASP A C 1
ATOM 964 O O . ASP A 1 122 ? 8.490 -9.139 -1.143 1.00 88.38 122 ASP A O 1
ATOM 968 N N . ARG A 1 123 ? 7.743 -9.956 0.800 1.00 87.81 123 ARG A N 1
ATOM 969 C CA . ARG A 1 123 ? 8.539 -11.189 0.695 1.00 87.81 123 ARG A CA 1
ATOM 970 C C . ARG A 1 123 ? 8.122 -12.033 -0.507 1.00 87.81 123 ARG A C 1
ATOM 972 O O . ARG A 1 123 ? 8.985 -12.583 -1.175 1.00 87.81 123 ARG A O 1
ATOM 979 N N . LYS A 1 124 ? 6.828 -12.130 -0.815 1.00 86.12 124 LYS A N 1
ATOM 980 C CA . LYS A 1 124 ? 6.319 -12.965 -1.923 1.00 86.12 124 LYS A CA 1
ATOM 981 C C . LYS A 1 124 ? 6.490 -12.327 -3.303 1.00 86.12 124 LYS A C 1
ATOM 983 O O . LYS A 1 124 ? 6.789 -13.023 -4.263 1.00 86.12 124 LYS A O 1
ATOM 988 N N . PHE A 1 125 ? 6.276 -11.018 -3.410 1.00 81.81 125 PHE A N 1
ATOM 989 C CA . PHE A 1 125 ? 6.160 -10.293 -4.682 1.00 81.81 125 PHE A CA 1
ATOM 990 C C . PHE A 1 125 ? 7.198 -9.176 -4.850 1.00 81.81 125 PHE A C 1
ATOM 992 O O . PHE A 1 125 ? 7.122 -8.399 -5.807 1.00 81.81 125 PHE A O 1
ATOM 999 N N . GLY A 1 126 ? 8.132 -9.053 -3.906 1.00 80.00 126 GLY A N 1
ATOM 1000 C CA . GLY A 1 126 ? 9.207 -8.068 -3.922 1.00 80.00 126 GLY A CA 1
ATOM 1001 C C . GLY A 1 126 ? 10.177 -8.271 -5.079 1.00 80.00 126 GLY A C 1
ATOM 1002 O O . GLY A 1 126 ? 10.072 -9.224 -5.846 1.00 80.00 126 GLY A O 1
ATOM 1003 N N . LEU A 1 127 ? 11.137 -7.355 -5.208 1.00 72.12 127 LEU A N 1
ATOM 1004 C CA . LEU A 1 127 ? 12.049 -7.290 -6.354 1.00 72.12 127 LEU A CA 1
ATOM 1005 C C . LEU A 1 127 ? 12.747 -8.630 -6.652 1.00 72.12 127 LEU A C 1
ATOM 1007 O O . LEU A 1 127 ? 12.875 -8.996 -7.815 1.00 72.12 127 LEU A O 1
ATOM 1011 N N . GLU A 1 128 ? 13.153 -9.351 -5.606 1.00 71.19 128 GLU A N 1
ATOM 1012 C CA . GLU A 1 128 ? 13.880 -10.623 -5.700 1.00 71.19 128 GLU A CA 1
ATOM 1013 C C . GLU A 1 128 ? 12.983 -11.826 -6.005 1.00 71.19 128 GLU A C 1
ATOM 1015 O O . GLU A 1 128 ? 13.443 -12.800 -6.589 1.00 71.19 128 GLU A O 1
ATOM 1020 N N . ASN A 1 129 ? 11.701 -11.764 -5.643 1.00 76.81 129 ASN A N 1
ATOM 1021 C CA . ASN A 1 129 ? 10.767 -12.890 -5.751 1.00 76.81 129 ASN A CA 1
ATOM 1022 C C . ASN A 1 129 ? 9.691 -12.668 -6.819 1.00 76.81 129 ASN A C 1
ATOM 1024 O O . ASN A 1 129 ? 8.800 -13.494 -6.998 1.00 76.81 129 ASN A O 1
ATOM 1028 N N . ASN A 1 130 ? 9.772 -11.562 -7.559 1.00 77.50 130 ASN A N 1
ATOM 1029 C CA . ASN A 1 130 ? 8.830 -11.242 -8.615 1.00 77.50 130 ASN A CA 1
ATOM 1030 C C . ASN A 1 130 ? 9.112 -12.108 -9.861 1.00 77.50 130 ASN A C 1
ATOM 1032 O O . ASN A 1 130 ? 10.143 -11.909 -10.515 1.00 77.50 130 ASN A O 1
ATOM 1036 N N . PRO A 1 131 ? 8.190 -13.013 -10.254 1.00 74.62 131 PRO A N 1
ATOM 1037 C CA . PRO A 1 131 ? 8.410 -13.933 -11.371 1.00 74.62 131 PRO A CA 1
ATOM 1038 C C . PRO A 1 131 ? 8.720 -13.215 -12.688 1.00 74.62 131 PRO A C 1
ATOM 1040 O O . PRO A 1 131 ? 9.547 -13.679 -13.465 1.00 74.62 131 PRO A O 1
ATOM 1043 N N . TYR A 1 132 ? 8.103 -12.054 -12.919 1.00 73.62 132 TYR A N 1
ATOM 1044 C CA . TYR A 1 132 ? 8.283 -11.278 -14.145 1.00 73.62 132 TYR A CA 1
ATOM 1045 C C . TYR A 1 132 ? 9.629 -10.551 -14.183 1.00 73.62 132 TYR A C 1
ATOM 1047 O O . TYR A 1 132 ? 10.236 -10.437 -15.243 1.00 73.62 132 TYR A O 1
ATOM 1055 N N . LEU A 1 133 ? 10.116 -10.059 -13.038 1.00 74.19 133 LEU A N 1
ATOM 1056 C CA . LEU A 1 133 ? 11.428 -9.406 -12.967 1.00 74.19 133 LEU A CA 1
ATOM 1057 C C . LEU A 1 133 ? 12.572 -10.419 -12.998 1.00 74.19 133 LEU A C 1
ATOM 1059 O O . LEU A 1 133 ? 13.621 -10.126 -13.565 1.00 74.19 133 LEU A O 1
ATOM 1063 N N . ASN A 1 134 ? 12.364 -11.610 -12.440 1.00 75.06 134 ASN A N 1
ATOM 1064 C CA . ASN A 1 134 ? 13.360 -12.680 -12.441 1.00 75.06 134 ASN A CA 1
ATOM 1065 C C . ASN A 1 134 ? 13.576 -13.299 -13.827 1.00 75.06 134 ASN A C 1
ATOM 1067 O O . ASN A 1 134 ? 14.656 -13.819 -14.090 1.00 75.06 134 ASN A O 1
ATOM 1071 N N . GLN A 1 135 ? 12.589 -13.196 -14.722 1.00 78.00 135 GLN A N 1
ATOM 1072 C CA . GLN A 1 135 ? 12.730 -13.561 -16.136 1.00 78.00 135 GLN A CA 1
ATOM 1073 C C . GLN A 1 135 ? 13.573 -12.557 -16.938 1.00 78.00 135 GLN A C 1
ATOM 1075 O O . GLN A 1 135 ? 14.022 -12.875 -18.039 1.00 78.00 135 GLN A O 1
ATOM 1080 N N . LEU A 1 136 ? 13.792 -11.343 -16.421 1.00 76.88 136 LEU A N 1
ATOM 1081 C CA . LEU A 1 136 ? 14.628 -10.353 -17.091 1.00 76.88 136 LEU A CA 1
ATOM 1082 C C . LEU A 1 136 ? 16.108 -10.689 -16.883 1.00 76.88 136 LEU A C 1
ATOM 1084 O O . LEU A 1 136 ? 16.539 -11.011 -15.774 1.00 76.88 136 LEU A O 1
ATOM 1088 N N . GLY A 1 137 ? 16.893 -10.562 -17.957 1.00 76.38 137 GLY A N 1
ATOM 1089 C CA . GLY A 1 137 ? 18.345 -10.723 -17.902 1.00 76.38 137 GLY A CA 1
ATOM 1090 C C . GLY A 1 137 ? 19.020 -9.724 -16.954 1.00 76.38 137 GLY A C 1
ATOM 1091 O O . GLY A 1 137 ? 18.440 -8.704 -16.566 1.00 76.38 137 GLY A O 1
ATOM 1092 N N . GLU A 1 138 ? 20.270 -10.005 -16.592 1.00 76.75 138 GLU A N 1
ATOM 1093 C CA . GLU A 1 138 ? 21.061 -9.147 -15.704 1.00 76.75 138 GLU A CA 1
ATOM 1094 C C . GLU A 1 138 ? 21.135 -7.696 -16.215 1.00 76.75 138 GLU A C 1
ATOM 1096 O O . GLU A 1 138 ? 21.348 -7.430 -17.403 1.00 76.75 138 GLU A O 1
ATOM 1101 N N . GLY A 1 139 ? 20.947 -6.732 -15.309 1.00 75.75 139 GLY A N 1
ATOM 1102 C CA . GLY A 1 139 ? 20.950 -5.307 -15.647 1.00 75.75 139 GLY A CA 1
ATOM 1103 C C . GLY A 1 139 ? 19.653 -4.789 -16.284 1.00 75.75 139 GLY A C 1
ATOM 1104 O O . GLY A 1 139 ? 19.657 -3.715 -16.885 1.00 75.75 139 GLY A O 1
ATOM 1105 N N . TRP A 1 140 ? 18.548 -5.533 -16.182 1.00 81.06 140 TRP A N 1
ATOM 1106 C CA . TRP A 1 140 ? 17.214 -5.081 -16.595 1.00 81.06 140 TRP A CA 1
ATOM 1107 C C . TRP A 1 140 ? 16.192 -5.109 -15.455 1.00 81.06 140 TRP A C 1
ATOM 1109 O O . TRP A 1 140 ? 14.998 -4.925 -15.704 1.00 81.06 140 TRP A O 1
ATOM 1119 N N . ARG A 1 141 ? 16.606 -5.328 -14.203 1.00 79.94 141 ARG A N 1
ATOM 1120 C CA . ARG A 1 141 ? 15.672 -5.526 -13.083 1.00 79.94 141 ARG A CA 1
ATOM 1121 C C . ARG A 1 141 ? 15.193 -4.201 -12.516 1.00 79.94 141 ARG A C 1
ATOM 1123 O O . ARG A 1 141 ? 13.990 -4.002 -12.335 1.00 79.94 141 ARG A O 1
ATOM 1130 N N . THR A 1 142 ? 16.110 -3.263 -12.300 1.00 83.56 142 THR A N 1
ATOM 1131 C CA . THR A 1 142 ? 15.776 -1.946 -11.749 1.00 83.56 142 THR A CA 1
ATOM 1132 C C . THR A 1 142 ? 15.614 -0.887 -12.838 1.00 83.56 142 THR A C 1
ATOM 1134 O O . THR A 1 142 ? 16.207 -0.952 -13.914 1.00 83.56 142 THR A O 1
ATOM 1137 N N . LYS A 1 143 ? 14.816 0.154 -12.559 1.00 84.19 143 LYS A N 1
ATOM 1138 C CA . LYS A 1 143 ? 14.672 1.307 -13.470 1.00 84.19 143 LYS A CA 1
ATOM 1139 C C . LYS A 1 143 ? 16.020 1.990 -13.740 1.00 84.19 143 LYS A C 1
ATOM 1141 O O . LYS A 1 143 ? 16.232 2.497 -14.837 1.00 84.19 143 LYS A O 1
ATOM 1146 N N . ARG A 1 144 ? 16.914 1.987 -12.747 1.00 86.88 144 ARG A N 1
ATOM 1147 C CA . ARG A 1 144 ? 18.257 2.559 -12.846 1.00 86.88 144 ARG A CA 1
ATOM 1148 C C . ARG A 1 144 ? 19.132 1.774 -13.820 1.00 86.88 144 ARG A C 1
ATOM 1150 O O . ARG A 1 144 ? 19.650 2.381 -14.748 1.00 86.88 144 ARG A O 1
ATOM 1157 N N . GLU A 1 145 ? 19.212 0.454 -13.673 1.00 87.62 145 GLU A N 1
ATOM 1158 C CA . GLU A 1 145 ? 19.984 -0.390 -14.596 1.00 87.62 145 GLU A CA 1
ATOM 1159 C C . GLU A 1 145 ? 19.486 -0.251 -16.041 1.00 87.62 145 GLU A C 1
ATOM 1161 O O . GLU A 1 145 ? 20.277 -0.042 -16.961 1.00 87.62 145 GLU A O 1
ATOM 1166 N N . ARG A 1 146 ? 18.159 -0.266 -16.245 1.00 87.62 146 ARG A N 1
ATOM 1167 C CA . ARG A 1 146 ? 17.556 -0.051 -17.573 1.00 87.62 146 ARG A CA 1
ATOM 1168 C C . ARG A 1 146 ? 17.979 1.290 -18.174 1.00 87.62 146 ARG A C 1
ATOM 1170 O O . ARG A 1 146 ? 18.303 1.364 -19.355 1.00 87.62 146 ARG A O 1
ATOM 1177 N N . LEU A 1 147 ? 17.988 2.353 -17.367 1.00 90.06 147 LEU A N 1
ATOM 1178 C CA . LEU A 1 147 ? 18.407 3.682 -17.807 1.00 90.06 147 LEU A CA 1
ATOM 1179 C C . LEU A 1 147 ? 19.898 3.722 -18.161 1.00 90.06 147 LEU A C 1
ATOM 1181 O O . LEU A 1 147 ? 20.262 4.324 -19.167 1.00 90.06 147 LEU A O 1
ATOM 1185 N N . GLU A 1 148 ? 20.750 3.077 -17.367 1.00 91.25 148 GLU A N 1
ATOM 1186 C CA . GLU A 1 148 ? 22.188 2.966 -17.634 1.00 91.25 148 GLU A CA 1
ATOM 1187 C C . GLU A 1 148 ? 22.454 2.202 -18.943 1.00 91.25 148 GLU A C 1
ATOM 1189 O O . GLU A 1 148 ? 23.229 2.672 -19.775 1.00 91.25 148 GLU A O 1
ATOM 1194 N N . LYS A 1 149 ? 21.732 1.104 -19.210 1.00 87.38 149 LYS A N 1
ATOM 1195 C CA . LYS A 1 149 ? 21.799 0.380 -20.494 1.00 87.38 149 LYS A CA 1
ATOM 1196 C C . LYS A 1 149 ? 21.369 1.247 -21.678 1.00 87.38 149 LYS A C 1
ATOM 1198 O O . LYS A 1 149 ? 22.028 1.224 -22.715 1.00 87.38 149 LYS A O 1
ATOM 1203 N N . ILE A 1 150 ? 20.294 2.025 -21.531 1.00 89.69 150 ILE A N 1
ATOM 1204 C CA . ILE A 1 150 ? 19.828 2.959 -22.570 1.00 89.69 150 ILE A CA 1
ATOM 1205 C C . ILE A 1 150 ? 20.872 4.049 -22.830 1.00 89.69 150 ILE A C 1
ATOM 1207 O O . ILE A 1 150 ? 21.155 4.349 -23.987 1.00 89.69 150 ILE A O 1
ATOM 1211 N N . ARG A 1 151 ? 21.479 4.615 -21.780 1.00 91.56 151 ARG A N 1
ATOM 1212 C CA . ARG A 1 151 ? 22.542 5.624 -21.912 1.00 91.56 151 ARG A CA 1
ATOM 1213 C C . ARG A 1 151 ? 23.765 5.060 -22.630 1.00 91.56 151 ARG A C 1
ATOM 1215 O O . ARG A 1 151 ? 24.196 5.651 -23.612 1.00 91.56 151 ARG A O 1
ATOM 1222 N N . ALA A 1 152 ? 24.233 3.881 -22.225 1.00 89.25 152 ALA A N 1
ATOM 1223 C CA . ALA A 1 152 ? 25.352 3.207 -22.878 1.00 89.25 152 ALA A CA 1
ATOM 1224 C C . ALA A 1 152 ? 25.051 2.875 -24.353 1.00 89.25 152 ALA A C 1
ATOM 1226 O O . ALA A 1 152 ? 25.912 3.024 -25.218 1.00 89.25 152 ALA A O 1
ATOM 1227 N N . ALA A 1 153 ? 23.825 2.446 -24.673 1.00 88.12 153 ALA A N 1
ATOM 1228 C CA . ALA A 1 153 ? 23.412 2.215 -26.057 1.00 88.12 153 ALA A CA 1
ATOM 1229 C C . ALA A 1 153 ? 23.372 3.518 -26.874 1.00 88.12 153 ALA A C 1
ATOM 1231 O O . ALA A 1 153 ? 23.802 3.530 -28.028 1.00 88.12 153 ALA A O 1
ATOM 1232 N N . ARG A 1 154 ? 22.905 4.620 -26.270 1.00 89.44 154 ARG A N 1
ATOM 1233 C CA . ARG A 1 154 ? 22.889 5.948 -26.895 1.00 89.44 154 ARG A CA 1
ATOM 1234 C C . ARG A 1 154 ? 24.303 6.446 -27.195 1.00 89.44 154 ARG A C 1
ATOM 1236 O O . ARG A 1 154 ? 24.562 6.835 -28.324 1.00 89.44 154 ARG A O 1
ATOM 1243 N N . GLU A 1 155 ? 25.223 6.368 -26.239 1.00 89.50 155 GLU A N 1
ATOM 1244 C CA . GLU A 1 155 ? 26.623 6.781 -26.432 1.00 89.50 155 GLU A CA 1
ATOM 1245 C C . GLU A 1 155 ? 27.292 5.998 -27.570 1.00 89.50 155 GLU A C 1
ATOM 1247 O O . GLU A 1 155 ? 27.895 6.588 -28.466 1.00 89.50 155 GLU A O 1
ATOM 1252 N N . ARG A 1 156 ? 27.092 4.675 -27.624 1.00 87.19 156 ARG A N 1
ATOM 1253 C CA . ARG A 1 156 ? 27.589 3.837 -28.732 1.00 87.19 156 ARG A CA 1
ATOM 1254 C C . ARG A 1 156 ? 27.003 4.240 -30.085 1.00 87.19 156 ARG A C 1
ATOM 1256 O O . ARG A 1 156 ? 27.700 4.193 -31.100 1.00 87.19 156 ARG A O 1
ATOM 1263 N N . LEU A 1 157 ? 25.719 4.600 -30.122 1.00 87.00 157 LEU A N 1
ATOM 1264 C CA . LEU A 1 157 ? 25.066 5.089 -31.334 1.00 87.00 157 LEU A CA 1
ATOM 1265 C C . LEU A 1 157 ? 25.692 6.415 -31.784 1.00 87.00 157 LEU A C 1
ATOM 1267 O O . LEU A 1 157 ? 26.054 6.544 -32.953 1.00 87.00 157 LEU A O 1
ATOM 1271 N N . GLU A 1 158 ? 25.873 7.357 -30.860 1.00 87.75 158 GLU A N 1
ATOM 1272 C CA . GLU A 1 158 ? 26.487 8.659 -31.123 1.00 87.75 158 GLU A CA 1
ATOM 1273 C C . GLU A 1 158 ? 27.929 8.513 -31.631 1.00 87.75 158 GLU A C 1
ATOM 1275 O O . GLU A 1 158 ? 28.274 9.088 -32.663 1.00 87.75 158 GLU A O 1
ATOM 1280 N N . GLU A 1 159 ? 28.764 7.691 -30.988 1.00 87.31 159 GLU A N 1
ATOM 1281 C CA . GLU A 1 159 ? 30.128 7.399 -31.454 1.00 87.31 159 GLU A CA 1
ATOM 1282 C C . GLU A 1 159 ? 30.150 6.795 -32.861 1.00 87.31 159 GLU A C 1
ATOM 1284 O O . GLU A 1 159 ? 31.002 7.131 -33.689 1.00 87.31 159 GLU A O 1
ATOM 1289 N N . ARG A 1 160 ? 29.209 5.894 -33.156 1.00 83.88 160 ARG A N 1
ATOM 1290 C CA . ARG A 1 160 ? 29.108 5.254 -34.467 1.00 83.88 160 ARG A CA 1
ATOM 1291 C C . ARG A 1 160 ? 28.728 6.254 -35.553 1.00 83.88 160 ARG A C 1
ATOM 1293 O O . ARG A 1 160 ? 29.313 6.209 -36.636 1.00 83.88 160 ARG A O 1
ATOM 1300 N N . GLU A 1 161 ? 27.750 7.119 -35.299 1.00 85.25 161 GLU A N 1
ATOM 1301 C CA . GLU A 1 161 ? 27.357 8.148 -36.264 1.00 85.25 161 GLU A CA 1
ATOM 1302 C C . GLU A 1 161 ? 28.466 9.199 -36.433 1.00 85.25 161 GLU A C 1
ATOM 1304 O O . GLU A 1 161 ? 28.772 9.548 -37.572 1.00 85.25 161 GLU A O 1
ATOM 1309 N N . LYS A 1 162 ? 29.185 9.574 -35.362 1.00 84.88 162 LYS A N 1
ATOM 1310 C CA . LYS A 1 162 ? 30.395 10.418 -35.440 1.00 84.88 162 LYS A CA 1
ATOM 1311 C C . LYS A 1 162 ? 31.477 9.803 -36.334 1.00 84.88 162 LYS A C 1
ATOM 1313 O O . LYS A 1 162 ? 31.976 10.465 -37.239 1.00 84.88 162 LYS A O 1
ATOM 1318 N N . LYS A 1 163 ? 31.798 8.513 -36.160 1.00 85.44 163 LYS A N 1
ATOM 1319 C CA . LYS A 1 163 ? 32.780 7.806 -37.012 1.00 85.44 163 LYS A CA 1
ATOM 1320 C C . LYS A 1 163 ? 32.353 7.758 -38.484 1.00 85.44 163 LYS A C 1
ATOM 1322 O O . LYS A 1 163 ? 33.192 7.882 -39.374 1.00 85.44 163 LYS A O 1
ATOM 1327 N N . LYS A 1 164 ? 31.057 7.581 -38.768 1.00 81.44 164 LYS A N 1
ATOM 1328 C CA . LYS A 1 164 ? 30.532 7.623 -40.146 1.00 81.44 164 LYS A CA 1
ATOM 1329 C C . LYS A 1 164 ? 30.601 9.026 -40.748 1.00 81.44 164 LYS A C 1
ATOM 1331 O O . LYS A 1 164 ? 30.941 9.148 -41.919 1.00 81.44 164 LYS A O 1
ATOM 1336 N N . ALA A 1 165 ? 30.270 10.047 -39.964 1.00 82.62 165 ALA A N 1
ATOM 1337 C CA . ALA A 1 165 ? 30.326 11.451 -40.351 1.00 82.62 165 ALA A CA 1
ATOM 1338 C C . ALA A 1 165 ? 31.763 11.872 -40.714 1.00 82.62 165 ALA A C 1
ATOM 1340 O O . ALA A 1 165 ? 31.989 12.384 -41.811 1.00 82.62 165 ALA A O 1
ATOM 1341 N N . GLN A 1 166 ? 32.744 11.504 -39.879 1.00 81.50 166 GLN A N 1
ATOM 1342 C CA . GLN A 1 166 ? 34.176 11.679 -40.159 1.00 81.50 166 GLN A CA 1
ATOM 1343 C C . GLN A 1 166 ? 34.608 10.956 -41.444 1.00 81.50 166 GLN A C 1
ATOM 1345 O O . GLN A 1 166 ? 35.218 11.559 -42.321 1.00 81.50 166 GLN A O 1
ATOM 1350 N N . ALA A 1 167 ? 34.230 9.682 -41.614 1.00 80.19 167 ALA A N 1
ATOM 1351 C CA . ALA A 1 167 ? 34.547 8.922 -42.829 1.00 80.19 167 ALA A CA 1
ATOM 1352 C C . ALA A 1 167 ? 33.893 9.493 -44.105 1.00 80.19 167 ALA A C 1
ATOM 1354 O O . ALA A 1 167 ? 34.364 9.225 -45.209 1.00 80.19 167 ALA A O 1
ATOM 1355 N N . ALA A 1 168 ? 32.806 10.255 -43.965 1.00 77.56 168 ALA A N 1
ATOM 1356 C CA . ALA A 1 168 ? 32.112 10.934 -45.055 1.00 77.56 168 ALA A CA 1
ATOM 1357 C C . ALA A 1 168 ? 32.578 12.389 -45.267 1.00 77.56 168 ALA A C 1
ATOM 1359 O O . ALA A 1 168 ? 32.006 13.074 -46.115 1.00 77.56 168 ALA A O 1
ATOM 1360 N N . GLY A 1 169 ? 33.576 12.867 -44.509 1.00 73.94 169 GLY A N 1
ATOM 1361 C CA . GLY A 1 169 ? 34.100 14.235 -44.600 1.00 73.94 169 GLY A CA 1
ATOM 1362 C C . GLY A 1 169 ? 33.112 15.321 -44.161 1.00 73.94 169 GLY A C 1
ATOM 1363 O O . GLY A 1 169 ? 33.246 16.468 -44.574 1.00 73.94 169 GLY A O 1
ATOM 1364 N N . LYS A 1 170 ? 32.091 14.961 -43.374 1.00 70.25 170 LYS A N 1
ATOM 1365 C CA . LYS A 1 170 ? 31.084 15.882 -42.833 1.00 70.25 170 LYS A CA 1
ATOM 1366 C C . LYS A 1 170 ? 31.234 15.923 -41.320 1.00 70.25 170 LYS A C 1
ATOM 1368 O O . LYS A 1 170 ? 30.593 15.139 -40.626 1.00 70.25 170 LYS A O 1
ATOM 1373 N N . GLU A 1 171 ? 32.111 16.780 -40.815 1.00 60.59 171 GLU A N 1
ATOM 1374 C CA . GLU A 1 171 ? 32.209 17.023 -39.373 1.00 60.59 171 GLU A CA 1
ATOM 1375 C C . GLU A 1 171 ? 30.920 17.707 -38.873 1.00 60.59 171 GLU A C 1
ATOM 1377 O O . GLU A 1 171 ? 30.303 18.490 -39.593 1.00 60.59 171 GLU A O 1
ATOM 1382 N N . ASP A 1 172 ? 30.456 17.321 -37.682 1.00 64.12 172 ASP A N 1
ATOM 1383 C CA . ASP A 1 172 ? 29.286 17.881 -36.979 1.00 64.12 172 ASP A CA 1
ATOM 1384 C C . ASP A 1 172 ? 27.898 17.754 -37.642 1.00 64.12 172 ASP A C 1
ATOM 1386 O O . ASP A 1 172 ? 26.963 18.488 -37.314 1.00 64.12 172 ASP A O 1
ATOM 1390 N N . ALA A 1 173 ? 27.696 16.773 -38.527 1.00 70.19 173 ALA A N 1
ATOM 1391 C CA . ALA A 1 173 ? 26.359 16.489 -39.052 1.00 70.19 173 ALA A CA 1
ATOM 1392 C C . ALA A 1 173 ? 25.377 16.049 -37.930 1.00 70.19 173 ALA A C 1
ATOM 1394 O O . ALA A 1 173 ? 25.723 15.169 -37.133 1.00 70.19 173 ALA A O 1
ATOM 1395 N N . PRO A 1 174 ? 24.137 16.586 -37.885 1.00 76.25 174 PRO A N 1
ATOM 1396 C CA . PRO A 1 174 ? 23.122 16.156 -36.925 1.00 76.25 174 PRO A CA 1
ATOM 1397 C C . PRO A 1 174 ? 22.832 14.653 -37.026 1.00 76.25 174 PRO A C 1
ATOM 1399 O O . PRO A 1 174 ? 22.707 14.104 -38.123 1.00 76.25 174 PRO A O 1
ATOM 1402 N N . ILE A 1 175 ? 22.692 13.990 -35.875 1.00 78.38 175 ILE A N 1
ATOM 1403 C CA . ILE A 1 175 ? 22.334 12.568 -35.806 1.00 78.38 175 ILE A CA 1
ATOM 1404 C C . ILE A 1 175 ? 20.875 12.399 -36.242 1.00 78.38 175 ILE A C 1
ATOM 1406 O O . ILE A 1 175 ? 19.989 13.084 -35.734 1.00 78.38 175 ILE A O 1
ATOM 1410 N N . ASP A 1 176 ? 20.620 11.466 -37.163 1.00 81.38 176 ASP A N 1
ATOM 1411 C CA . ASP A 1 176 ? 19.264 11.136 -37.612 1.00 81.38 176 ASP A CA 1
ATOM 1412 C C . ASP A 1 176 ? 18.420 10.606 -36.430 1.00 81.38 176 ASP A C 1
ATOM 1414 O O . ASP A 1 176 ? 18.804 9.602 -35.818 1.00 81.38 176 ASP A O 1
ATOM 1418 N N . PRO A 1 177 ? 17.252 11.207 -36.127 1.00 85.12 177 PRO A N 1
ATOM 1419 C CA . PRO A 1 177 ? 16.337 10.721 -35.093 1.00 85.12 177 PRO A CA 1
ATOM 1420 C C . PRO A 1 177 ? 15.897 9.260 -35.266 1.00 85.12 177 PRO A C 1
ATOM 1422 O O . PRO A 1 177 ? 15.482 8.624 -34.300 1.00 85.12 177 PRO A O 1
ATOM 1425 N N . LYS A 1 178 ? 15.963 8.716 -36.489 1.00 83.38 178 LYS A N 1
ATOM 142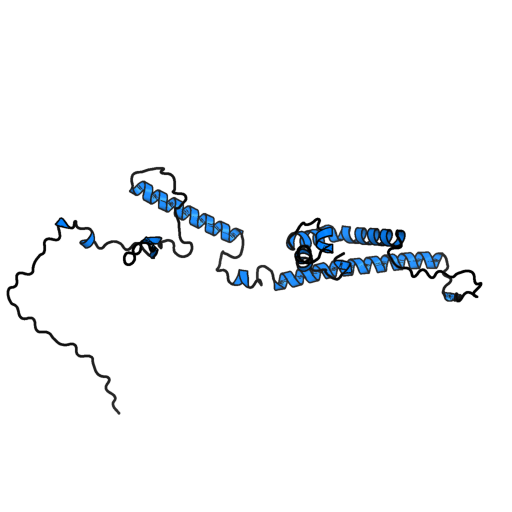6 C CA . LYS A 1 178 ? 15.611 7.322 -36.797 1.00 83.38 178 LYS A CA 1
ATOM 1427 C C . LYS A 1 178 ? 16.799 6.362 -36.730 1.00 83.38 178 LYS A C 1
ATOM 1429 O O . LYS A 1 178 ? 16.635 5.182 -37.044 1.00 83.38 178 LYS A O 1
ATOM 1434 N N . ALA A 1 179 ? 17.986 6.822 -36.337 1.00 84.31 179 ALA A N 1
ATOM 1435 C CA . ALA A 1 179 ? 19.147 5.958 -36.190 1.00 84.31 179 ALA A CA 1
ATOM 1436 C C . ALA A 1 179 ? 18.928 4.942 -35.054 1.00 84.31 179 ALA A C 1
ATOM 1438 O O . ALA A 1 179 ? 18.570 5.293 -33.933 1.00 84.31 179 ALA A O 1
ATOM 1439 N N . GLN A 1 180 ? 19.152 3.661 -35.348 1.00 82.62 180 GLN A N 1
ATOM 1440 C CA . GLN A 1 180 ? 18.888 2.561 -34.416 1.00 82.62 180 GLN A CA 1
ATOM 1441 C C . GLN A 1 180 ? 20.165 1.777 -34.088 1.00 82.62 180 GLN A C 1
ATOM 1443 O O . GLN A 1 180 ? 21.088 1.654 -34.908 1.00 82.62 180 GLN A O 1
ATOM 1448 N N . ILE A 1 181 ? 20.206 1.224 -32.877 1.00 86.44 181 ILE A N 1
ATOM 1449 C CA . ILE A 1 181 ? 21.213 0.272 -32.399 1.00 86.44 181 ILE A CA 1
ATOM 1450 C C . ILE A 1 181 ? 20.498 -0.880 -31.692 1.00 86.44 181 ILE A C 1
ATOM 1452 O O . ILE A 1 181 ? 19.478 -0.671 -31.037 1.00 86.44 181 ILE A O 1
ATOM 1456 N N . ASN A 1 182 ? 21.007 -2.098 -31.854 1.00 84.88 182 ASN A N 1
ATOM 1457 C CA . ASN A 1 182 ? 20.463 -3.269 -31.182 1.00 84.88 182 ASN A CA 1
ATOM 1458 C C . ASN A 1 182 ? 21.119 -3.415 -29.794 1.00 84.88 182 ASN A C 1
ATOM 1460 O O . ASN A 1 182 ? 22.325 -3.218 -29.644 1.00 84.88 182 ASN A O 1
ATOM 1464 N N . PHE A 1 183 ? 20.311 -3.718 -28.775 1.00 80.94 183 PHE A N 1
ATOM 1465 C CA . PHE A 1 183 ? 20.762 -3.877 -27.389 1.00 80.94 183 PHE A CA 1
ATOM 1466 C C . PHE A 1 183 ? 21.498 -5.199 -27.132 1.00 80.94 183 PHE A C 1
ATOM 1468 O O . PHE A 1 183 ? 22.346 -5.248 -26.242 1.00 80.94 183 PHE A O 1
ATOM 1475 N N . THR A 1 184 ? 21.182 -6.251 -27.890 1.00 79.38 184 THR A N 1
ATOM 1476 C CA . THR A 1 184 ? 21.744 -7.600 -27.724 1.00 79.38 184 THR A CA 1
ATOM 1477 C C . THR A 1 184 ? 23.046 -7.770 -28.500 1.00 79.38 184 THR A C 1
ATOM 1479 O O . THR A 1 184 ? 23.982 -8.380 -27.996 1.00 79.38 184 THR A O 1
ATOM 1482 N N . ASP A 1 185 ? 23.126 -7.202 -29.704 1.00 79.94 185 ASP A N 1
ATOM 1483 C CA . ASP A 1 185 ? 24.293 -7.321 -30.580 1.00 79.94 185 ASP A CA 1
ATOM 1484 C C . ASP A 1 185 ? 24.610 -5.979 -31.250 1.00 79.94 185 ASP A C 1
ATOM 1486 O O . ASP A 1 185 ? 23.844 -5.491 -32.085 1.00 79.94 185 ASP A O 1
ATOM 1490 N N . ALA A 1 186 ? 25.757 -5.395 -30.896 1.00 74.06 186 ALA A N 1
ATOM 1491 C CA . ALA A 1 186 ? 26.165 -4.062 -31.333 1.00 74.06 186 ALA A CA 1
ATOM 1492 C C . ALA A 1 186 ? 26.509 -3.968 -32.834 1.00 74.06 186 ALA A C 1
ATOM 1494 O O . ALA A 1 186 ? 26.393 -2.885 -33.419 1.00 74.06 186 ALA A O 1
ATOM 1495 N N . ASP A 1 187 ? 26.908 -5.079 -33.458 1.00 75.19 187 ASP A N 1
ATOM 1496 C CA . ASP A 1 187 ? 27.367 -5.118 -34.850 1.00 75.19 187 ASP A CA 1
ATOM 1497 C C . ASP A 1 187 ? 26.245 -5.462 -35.835 1.00 75.19 187 ASP A C 1
ATOM 1499 O O . ASP A 1 187 ? 26.328 -5.135 -37.031 1.00 75.19 187 ASP A O 1
ATOM 1503 N N . SER A 1 188 ? 25.173 -6.071 -35.330 1.00 83.44 188 SER A N 1
ATOM 1504 C CA . SER A 1 188 ? 23.969 -6.391 -36.092 1.00 83.44 188 SER A CA 1
ATOM 1505 C C . SER A 1 188 ? 23.207 -5.135 -36.559 1.00 83.44 188 SER A C 1
ATOM 1507 O O . SER A 1 188 ? 23.151 -4.106 -35.877 1.00 83.44 188 SER A O 1
ATOM 1509 N N . ARG A 1 189 ? 22.606 -5.188 -37.756 1.00 80.12 189 ARG A N 1
ATOM 1510 C CA . ARG A 1 189 ? 21.847 -4.069 -38.347 1.00 80.12 189 ARG A CA 1
ATOM 1511 C C . ARG A 1 189 ? 20.622 -4.559 -39.101 1.00 80.12 189 ARG A C 1
ATOM 1513 O O . ARG A 1 189 ? 20.685 -5.590 -39.760 1.00 80.12 189 ARG A O 1
ATOM 1520 N N . ILE A 1 190 ? 19.571 -3.747 -39.107 1.00 83.62 190 ILE A N 1
ATOM 1521 C CA . ILE A 1 190 ? 18.447 -3.918 -40.025 1.00 83.62 190 ILE A CA 1
ATOM 1522 C C . ILE A 1 190 ? 18.928 -3.531 -41.427 1.00 83.62 190 ILE A C 1
ATOM 1524 O O . ILE A 1 190 ? 19.371 -2.403 -41.658 1.00 83.62 190 ILE A O 1
ATOM 1528 N N . MET A 1 191 ? 18.888 -4.480 -42.354 1.00 83.69 191 MET A N 1
ATOM 1529 C CA . MET A 1 191 ? 19.267 -4.297 -43.753 1.00 83.69 191 MET A CA 1
ATOM 1530 C C . MET A 1 191 ? 18.142 -4.775 -44.666 1.00 83.69 191 MET A C 1
ATOM 1532 O O . MET A 1 191 ? 17.410 -5.683 -44.283 1.00 83.69 191 MET A O 1
ATOM 1536 N N . PRO A 1 192 ? 17.986 -4.192 -45.865 1.00 83.25 192 PRO A N 1
ATOM 1537 C CA . PRO A 1 192 ? 17.059 -4.729 -46.850 1.00 83.25 192 PRO A CA 1
ATOM 1538 C C . PRO A 1 192 ? 17.462 -6.158 -47.221 1.00 83.25 192 PRO A C 1
ATOM 1540 O O . PRO A 1 192 ? 18.642 -6.443 -47.446 1.00 83.25 192 PRO A O 1
ATOM 1543 N N . ASP A 1 193 ? 16.476 -7.043 -47.278 1.00 83.62 193 ASP A N 1
ATOM 1544 C CA . ASP A 1 193 ? 16.654 -8.411 -47.740 1.00 83.62 193 ASP A CA 1
ATOM 1545 C C . ASP A 1 193 ? 16.927 -8.409 -49.253 1.00 83.62 193 ASP A C 1
ATOM 1547 O O . ASP A 1 193 ? 16.230 -7.768 -50.042 1.00 83.62 193 ASP A O 1
ATOM 1551 N N . GLY A 1 194 ? 17.982 -9.111 -49.667 1.00 77.12 194 GLY A N 1
ATOM 1552 C CA . GLY A 1 194 ? 18.337 -9.243 -51.078 1.00 77.12 194 GLY A CA 1
ATOM 1553 C C . GLY A 1 194 ? 17.424 -10.207 -51.839 1.00 77.12 194 GLY A C 1
ATOM 1554 O O . GLY A 1 194 ? 17.340 -10.105 -53.063 1.00 77.12 194 GLY A O 1
ATOM 1555 N N . ALA A 1 195 ? 16.758 -11.130 -51.137 1.00 76.75 195 ALA A N 1
ATOM 1556 C CA . ALA A 1 195 ? 15.889 -12.140 -51.736 1.00 76.75 195 ALA A CA 1
ATOM 1557 C C . ALA A 1 195 ? 14.460 -11.624 -51.964 1.00 76.75 195 ALA A C 1
ATOM 1559 O O . ALA A 1 195 ? 13.853 -11.930 -52.987 1.00 76.75 195 ALA A O 1
ATOM 1560 N N . ASN A 1 196 ? 13.949 -10.798 -51.051 1.00 78.19 196 ASN A N 1
ATOM 1561 C CA . ASN A 1 196 ? 12.579 -10.296 -51.075 1.00 78.19 196 ASN A CA 1
ATOM 1562 C C . ASN A 1 196 ? 12.571 -8.762 -51.082 1.00 78.19 196 ASN A C 1
ATOM 1564 O O . ASN A 1 196 ? 12.960 -8.104 -50.119 1.00 78.19 196 ASN A O 1
ATOM 1568 N N . ARG A 1 197 ? 12.110 -8.157 -52.184 1.00 70.06 197 ARG A N 1
ATOM 1569 C CA . ARG A 1 197 ? 12.030 -6.692 -52.284 1.00 70.06 197 ARG A CA 1
ATOM 1570 C C . ARG A 1 197 ? 11.006 -6.155 -51.283 1.00 70.06 197 ARG A C 1
ATOM 1572 O O . ARG A 1 197 ? 9.823 -6.446 -51.403 1.00 70.06 197 ARG A O 1
ATOM 1579 N N . GLY A 1 198 ? 11.465 -5.328 -50.346 1.00 74.94 198 GLY A N 1
ATOM 1580 C CA . GLY A 1 198 ? 10.619 -4.654 -49.355 1.00 74.94 198 GLY A CA 1
ATOM 1581 C C . GLY A 1 198 ? 10.626 -5.285 -47.961 1.00 74.94 198 GLY A C 1
ATOM 1582 O O . GLY A 1 198 ? 10.102 -4.666 -47.039 1.00 74.94 198 GLY A O 1
ATOM 1583 N N . SER A 1 199 ? 11.248 -6.454 -47.768 1.00 83.38 199 SER A N 1
ATOM 1584 C CA . SER A 1 199 ? 11.507 -6.990 -46.426 1.00 83.38 199 SER A CA 1
ATOM 1585 C C . SER A 1 199 ? 12.865 -6.523 -45.897 1.00 83.38 199 SER A C 1
ATOM 1587 O O . SER A 1 199 ? 13.792 -6.207 -46.648 1.00 83.38 199 SER A O 1
ATOM 1589 N N . PHE A 1 200 ? 12.975 -6.463 -44.572 1.00 85.00 200 PHE A N 1
ATOM 1590 C CA . PHE A 1 200 ? 14.206 -6.128 -43.869 1.00 85.00 200 PHE A CA 1
ATOM 1591 C C . PHE A 1 200 ? 14.592 -7.272 -42.937 1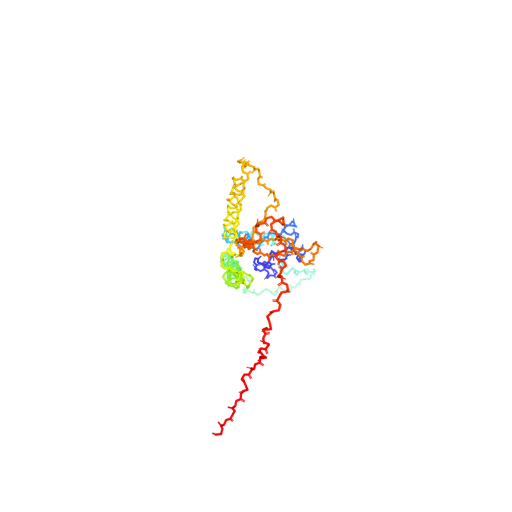.00 85.00 200 PHE A C 1
ATOM 1593 O O . PHE A 1 200 ? 13.730 -7.908 -42.334 1.00 85.00 200 PHE A O 1
ATOM 1600 N N . VAL A 1 201 ? 15.890 -7.512 -42.802 1.00 87.00 201 VAL A N 1
ATOM 1601 C CA . VAL A 1 201 ? 16.466 -8.573 -41.975 1.00 87.00 201 VAL A CA 1
ATOM 1602 C C . VAL A 1 201 ? 17.542 -8.011 -41.054 1.00 87.00 201 VAL A C 1
ATOM 1604 O O . VAL A 1 201 ? 18.294 -7.111 -41.433 1.00 87.00 201 VAL A O 1
ATOM 1607 N N . GLN A 1 202 ? 17.628 -8.551 -39.838 1.00 87.12 202 GLN A N 1
ATOM 1608 C CA . GLN A 1 202 ? 18.725 -8.258 -38.919 1.00 87.12 202 GLN A CA 1
ATOM 1609 C C . GLN A 1 202 ? 19.954 -9.067 -39.354 1.00 87.12 202 GLN A C 1
ATOM 1611 O O . GLN A 1 202 ? 19.952 -10.291 -39.270 1.00 87.12 202 GLN A O 1
ATOM 1616 N N . ALA A 1 203 ? 20.993 -8.396 -39.843 1.00 84.31 203 ALA A N 1
ATOM 1617 C CA . ALA A 1 203 ? 22.171 -9.038 -40.420 1.00 84.31 203 ALA A CA 1
ATOM 1618 C C . ALA A 1 203 ? 23.472 -8.306 -40.057 1.00 84.31 203 ALA A C 1
ATOM 1620 O O . ALA A 1 203 ? 23.470 -7.155 -39.616 1.00 84.31 203 ALA A O 1
ATOM 1621 N N . TYR A 1 204 ? 24.605 -8.968 -40.286 1.00 82.50 204 TYR A N 1
ATOM 1622 C CA . TYR A 1 204 ? 25.939 -8.381 -40.144 1.00 82.50 204 TYR A CA 1
ATOM 1623 C C . TYR A 1 204 ? 26.428 -7.811 -41.475 1.00 82.50 204 TYR A C 1
ATOM 1625 O O . TYR A 1 204 ? 26.173 -8.376 -42.541 1.00 82.50 204 TYR A O 1
ATOM 1633 N N . LYS A 1 205 ? 27.186 -6.704 -41.439 1.00 75.12 205 LYS A N 1
ATOM 1634 C CA . LYS A 1 205 ? 27.886 -6.224 -42.641 1.00 75.12 205 LYS A CA 1
ATOM 1635 C C . LYS A 1 205 ? 29.123 -7.086 -42.847 1.00 75.12 205 LYS A C 1
ATOM 1637 O O . LYS A 1 205 ? 30.148 -6.845 -42.219 1.00 75.12 205 LYS A O 1
ATOM 1642 N N . THR A 1 206 ? 29.055 -8.055 -43.749 1.00 71.88 206 THR A N 1
ATOM 1643 C CA . THR A 1 206 ? 30.250 -8.781 -44.180 1.00 71.88 206 THR A CA 1
ATOM 1644 C C . THR A 1 206 ? 31.088 -7.895 -45.102 1.00 71.88 206 THR A C 1
ATOM 1646 O O . THR A 1 206 ? 30.574 -7.177 -45.968 1.00 71.88 206 THR A O 1
ATOM 1649 N N . ALA A 1 207 ? 32.406 -7.890 -44.902 1.00 59.50 207 ALA A N 1
ATOM 1650 C CA . ALA A 1 207 ? 33.307 -7.188 -45.802 1.00 59.50 207 ALA A CA 1
ATOM 1651 C C . ALA A 1 207 ? 33.216 -7.837 -47.189 1.00 59.50 207 ALA A C 1
ATOM 1653 O O . ALA A 1 207 ? 33.435 -9.039 -47.330 1.00 59.50 207 ALA A O 1
ATOM 1654 N N . LYS A 1 208 ? 32.906 -7.047 -48.227 1.00 55.38 208 LYS A N 1
ATOM 1655 C CA . LYS A 1 208 ? 32.978 -7.546 -49.605 1.00 55.38 208 LYS A CA 1
ATOM 1656 C C . LYS A 1 208 ? 34.400 -8.059 -49.859 1.00 55.38 208 LYS A C 1
ATOM 1658 O O . LYS A 1 208 ? 35.331 -7.255 -49.701 1.00 55.38 208 LYS A O 1
ATOM 1663 N N . PRO A 1 209 ? 34.569 -9.330 -50.269 1.00 50.12 209 PRO A N 1
ATOM 1664 C CA . PRO A 1 209 ? 35.867 -9.865 -50.647 1.00 50.12 209 PRO A CA 1
ATOM 1665 C C . PRO A 1 209 ? 36.539 -8.957 -51.677 1.00 50.12 209 PRO A C 1
ATOM 1667 O O . PRO A 1 209 ? 35.859 -8.369 -52.524 1.00 50.12 209 PRO A O 1
ATOM 1670 N N . TRP A 1 210 ? 37.866 -8.845 -51.623 1.00 49.25 210 TRP A N 1
ATOM 1671 C CA . TRP A 1 210 ? 38.650 -7.940 -52.474 1.00 49.25 210 TRP A CA 1
ATOM 1672 C C . TRP A 1 210 ? 38.307 -8.065 -53.974 1.00 49.25 210 TRP A C 1
ATOM 1674 O O . TRP A 1 210 ? 38.285 -7.067 -54.693 1.00 49.25 210 TRP A O 1
ATOM 1684 N N . TRP A 1 211 ? 37.938 -9.263 -54.435 1.00 51.78 211 TRP A N 1
ATOM 1685 C CA . TRP A 1 211 ? 37.565 -9.541 -55.821 1.00 51.78 211 TRP A CA 1
ATOM 1686 C C . TRP A 1 211 ? 36.198 -8.963 -56.239 1.00 51.78 211 TRP A C 1
ATOM 1688 O O . TRP A 1 211 ? 36.011 -8.641 -57.409 1.00 51.78 211 TRP A O 1
ATOM 1698 N N . MET A 1 212 ? 35.261 -8.746 -55.306 1.00 51.59 212 MET A N 1
ATOM 1699 C CA . MET A 1 212 ? 33.971 -8.083 -55.575 1.00 51.59 212 MET A CA 1
ATOM 1700 C C . MET A 1 212 ? 34.070 -6.552 -55.628 1.00 51.59 212 MET A C 1
ATOM 1702 O O . MET A 1 212 ? 33.131 -5.891 -56.071 1.00 51.59 212 MET A O 1
ATOM 1706 N N . ARG A 1 213 ? 35.177 -5.968 -55.152 1.00 46.16 213 ARG A N 1
ATOM 1707 C CA . ARG A 1 213 ? 35.412 -4.512 -55.169 1.00 46.16 213 ARG A CA 1
ATOM 1708 C C . ARG A 1 213 ? 35.935 -4.008 -56.517 1.00 46.16 213 ARG A C 1
ATOM 1710 O O . ARG A 1 213 ? 36.008 -2.800 -56.721 1.00 46.16 213 ARG A O 1
ATOM 1717 N N . ARG A 1 214 ? 36.285 -4.910 -57.440 1.00 41.16 214 ARG A N 1
ATOM 1718 C CA . ARG A 1 214 ? 36.730 -4.545 -58.786 1.00 41.16 214 ARG A CA 1
ATOM 1719 C C . ARG A 1 214 ? 35.540 -4.105 -59.655 1.00 41.16 214 ARG A C 1
ATOM 1721 O O . ARG A 1 214 ? 34.506 -4.780 -59.646 1.00 41.16 214 ARG A O 1
ATOM 1728 N N . PRO A 1 215 ? 35.665 -3.010 -60.429 1.00 46.56 215 PRO A N 1
ATOM 1729 C CA . PRO A 1 215 ? 34.581 -2.506 -61.267 1.00 46.56 215 PRO A CA 1
ATOM 1730 C C . PRO A 1 215 ? 34.123 -3.577 -62.264 1.00 46.56 215 PRO A C 1
A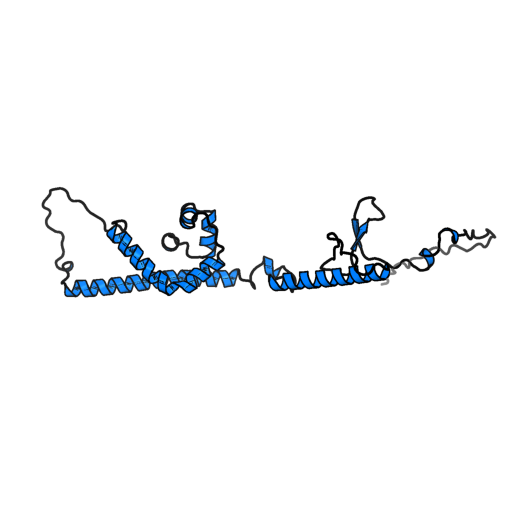TOM 1732 O O . PRO A 1 215 ? 34.951 -4.323 -62.793 1.00 46.56 215 PRO A O 1
ATOM 1735 N N . ARG A 1 216 ? 32.810 -3.657 -62.539 1.00 48.81 216 ARG A N 1
ATOM 1736 C CA . ARG A 1 216 ? 32.210 -4.630 -63.482 1.00 48.81 216 ARG A CA 1
ATOM 1737 C C . ARG A 1 216 ? 32.894 -4.634 -64.860 1.00 48.81 216 ARG A C 1
ATOM 1739 O O . ARG A 1 216 ? 32.937 -5.673 -65.502 1.00 48.81 216 ARG A O 1
ATOM 1746 N N . SER A 1 217 ? 33.503 -3.519 -65.266 1.00 49.03 217 SER A N 1
ATOM 1747 C CA . SER A 1 217 ? 34.304 -3.385 -66.494 1.00 49.03 217 SER A CA 1
ATOM 1748 C C . SER A 1 217 ? 35.594 -4.219 -66.514 1.00 49.03 217 SER A C 1
ATOM 1750 O O . SER A 1 217 ? 36.095 -4.548 -67.584 1.00 49.03 217 SER A O 1
ATOM 1752 N N . SER A 1 218 ? 36.125 -4.600 -65.350 1.00 45.69 218 SER A N 1
ATOM 1753 C CA . SER A 1 218 ? 37.300 -5.479 -65.229 1.00 45.69 218 SER A CA 1
ATOM 1754 C C . SER A 1 218 ? 36.954 -6.969 -65.296 1.00 45.69 218 SER A C 1
ATOM 1756 O O . SER A 1 218 ? 37.849 -7.806 -65.416 1.00 45.69 218 SER A O 1
ATOM 1758 N N . TRP A 1 219 ? 35.660 -7.307 -65.293 1.00 45.09 219 TRP A N 1
ATOM 1759 C CA . TRP A 1 219 ? 35.170 -8.655 -65.561 1.00 45.09 219 TRP A CA 1
ATOM 1760 C C . TRP A 1 219 ? 35.170 -8.885 -67.075 1.00 45.09 219 TRP A C 1
ATOM 1762 O O . TRP A 1 219 ? 34.145 -9.190 -67.683 1.00 45.09 219 TRP A O 1
ATOM 1772 N N . ARG A 1 220 ? 36.338 -8.741 -67.719 1.00 41.38 220 ARG A N 1
ATOM 1773 C CA . ARG A 1 220 ? 36.542 -9.395 -69.010 1.00 41.38 220 ARG A CA 1
ATOM 1774 C C . ARG A 1 220 ? 36.314 -10.874 -68.744 1.00 41.38 220 ARG A C 1
ATOM 1776 O O . ARG A 1 220 ? 37.032 -11.472 -67.944 1.00 41.38 220 ARG A O 1
ATOM 1783 N N . ARG A 1 221 ? 35.319 -11.458 -69.416 1.00 43.72 221 ARG A N 1
ATOM 1784 C CA . ARG A 1 221 ? 35.255 -12.904 -69.614 1.00 43.72 221 ARG A CA 1
ATOM 1785 C C . ARG A 1 221 ? 36.639 -13.336 -70.106 1.00 43.72 221 ARG A C 1
ATOM 1787 O O . ARG A 1 221 ? 36.939 -13.191 -71.287 1.00 43.72 221 ARG A O 1
ATOM 1794 N N . ARG A 1 222 ? 37.477 -13.898 -69.233 1.00 37.19 222 ARG A N 1
ATOM 1795 C CA . ARG A 1 222 ? 38.347 -14.983 -69.676 1.00 37.19 222 ARG A CA 1
ATOM 1796 C C . ARG A 1 222 ? 37.380 -16.111 -69.989 1.00 37.19 222 ARG A C 1
ATOM 1798 O O . ARG A 1 222 ? 37.032 -16.891 -69.113 1.00 37.19 222 ARG A O 1
ATOM 1805 N N . GLN A 1 223 ? 36.855 -16.109 -71.214 1.00 36.47 223 GLN A N 1
ATOM 1806 C CA . GLN A 1 223 ? 36.384 -17.353 -71.789 1.00 36.47 223 GLN A CA 1
ATOM 1807 C C . GLN A 1 223 ? 37.595 -18.286 -71.750 1.00 36.47 223 GLN A C 1
ATOM 1809 O O . GLN A 1 223 ? 38.649 -17.902 -72.270 1.00 36.47 223 GLN A O 1
ATOM 1814 N N . PRO A 1 224 ? 37.521 -19.443 -71.076 1.00 35.12 224 PRO A N 1
ATOM 1815 C CA . PRO A 1 224 ? 38.515 -20.474 -71.285 1.00 35.12 224 PRO A CA 1
ATOM 1816 C C . PRO A 1 224 ? 38.460 -20.794 -72.775 1.00 35.12 224 PRO A C 1
ATOM 1818 O O . PRO A 1 224 ? 37.407 -21.170 -73.288 1.00 35.12 224 PRO A O 1
ATOM 1821 N N . ASN A 1 225 ? 39.561 -20.547 -73.480 1.00 35.81 225 ASN A N 1
ATOM 1822 C CA . ASN A 1 225 ? 39.706 -20.988 -74.854 1.00 35.81 225 ASN A CA 1
ATOM 1823 C C . ASN A 1 225 ? 39.479 -22.505 -74.828 1.00 35.81 225 ASN A C 1
ATOM 1825 O O . ASN A 1 225 ? 40.207 -23.219 -74.136 1.00 35.81 225 ASN A O 1
ATOM 1829 N N . HIS A 1 226 ? 38.417 -22.974 -75.483 1.00 40.19 226 HIS A N 1
ATOM 1830 C CA . HIS A 1 226 ? 38.123 -24.392 -75.630 1.00 40.19 226 HIS A CA 1
ATOM 1831 C C . HIS A 1 226 ? 39.207 -25.012 -76.517 1.00 40.19 226 HIS A C 1
ATOM 1833 O O . HIS A 1 226 ? 39.027 -25.194 -77.715 1.00 40.19 226 HIS A O 1
ATOM 1839 N N . GLN A 1 227 ? 40.347 -25.340 -75.917 1.00 36.16 227 GLN A N 1
ATOM 1840 C CA . GLN A 1 227 ? 41.255 -26.352 -76.426 1.00 36.16 227 GLN A CA 1
ATOM 1841 C C . GLN A 1 227 ? 41.251 -27.502 -75.426 1.00 36.16 227 GLN A C 1
ATOM 1843 O O . GLN A 1 227 ? 41.846 -27.452 -74.354 1.00 36.16 227 GLN A O 1
ATOM 1848 N N . THR A 1 228 ? 40.444 -28.500 -75.780 1.00 42.25 228 THR A N 1
ATOM 1849 C CA . THR A 1 228 ? 40.588 -29.920 -75.453 1.00 42.25 228 THR A CA 1
ATOM 1850 C C . THR A 1 228 ? 41.726 -30.273 -74.495 1.00 42.25 228 THR A C 1
ATOM 1852 O O . THR A 1 228 ? 42.862 -30.489 -74.897 1.00 42.25 228 THR A O 1
ATOM 1855 N N . THR A 1 229 ? 41.375 -30.484 -73.232 1.00 33.34 229 THR A N 1
ATOM 1856 C CA . THR A 1 229 ? 42.039 -31.482 -72.391 1.00 33.34 229 THR A CA 1
ATOM 1857 C C . THR A 1 229 ? 40.953 -32.217 -71.619 1.00 33.34 229 THR A C 1
ATOM 1859 O O . THR A 1 229 ? 40.271 -31.662 -70.760 1.00 33.34 229 THR A O 1
ATOM 1862 N N . ARG A 1 230 ? 40.726 -33.478 -72.005 1.00 33.75 230 ARG A N 1
ATOM 1863 C CA . ARG A 1 230 ? 39.912 -34.443 -71.261 1.00 33.75 230 ARG A CA 1
ATOM 1864 C C . ARG A 1 230 ? 40.429 -34.502 -69.823 1.00 33.75 230 ARG A C 1
ATOM 1866 O O . ARG A 1 230 ? 41.470 -35.104 -69.585 1.00 33.75 230 ARG A O 1
ATOM 1873 N N . CYS A 1 231 ? 39.670 -33.966 -68.874 1.00 32.25 231 CYS A N 1
ATOM 1874 C CA . CYS A 1 231 ? 39.833 -34.296 -67.465 1.00 32.25 231 CYS A CA 1
ATOM 1875 C C . CYS A 1 231 ? 38.701 -35.230 -67.035 1.00 32.25 231 CYS A C 1
ATOM 1877 O O . CYS A 1 231 ? 37.514 -34.911 -67.055 1.00 32.25 231 CYS A O 1
ATOM 1879 N N . ARG A 1 232 ? 39.147 -36.442 -66.727 1.00 30.08 232 ARG A N 1
ATOM 1880 C CA . ARG A 1 232 ? 38.445 -37.621 -66.238 1.00 30.08 232 ARG A CA 1
ATOM 1881 C C . ARG A 1 232 ? 37.576 -37.274 -65.022 1.00 30.08 232 ARG A C 1
ATOM 1883 O O . ARG A 1 232 ? 38.088 -36.805 -64.013 1.00 30.08 232 ARG A O 1
ATOM 1890 N N . TRP A 1 233 ? 36.276 -37.549 -65.101 1.00 26.88 233 TRP A N 1
ATOM 1891 C CA . TRP A 1 233 ? 35.389 -37.544 -63.939 1.00 26.88 233 TRP A CA 1
ATOM 1892 C C . TRP A 1 233 ? 35.730 -38.748 -63.050 1.00 26.88 233 TRP A C 1
ATOM 1894 O O . TRP A 1 233 ? 35.333 -39.873 -63.355 1.00 26.88 233 TRP A O 1
ATOM 1904 N N . SER A 1 234 ? 36.467 -38.547 -61.956 1.00 35.59 234 SER A N 1
ATOM 1905 C CA . SER A 1 234 ? 36.499 -39.529 -60.868 1.00 35.59 234 SER A CA 1
ATOM 1906 C C . SER A 1 234 ? 35.253 -39.344 -60.009 1.00 35.59 234 SER A C 1
ATOM 1908 O O . SER A 1 234 ? 35.115 -38.390 -59.243 1.00 35.59 234 SER A O 1
ATOM 1910 N N . ARG A 1 235 ? 34.325 -40.272 -60.225 1.00 32.28 235 A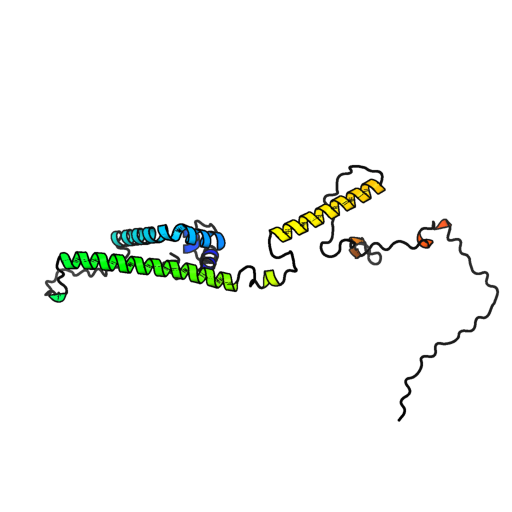RG A N 1
ATOM 1911 C CA . ARG A 1 235 ? 33.083 -40.506 -59.497 1.00 32.28 235 ARG A CA 1
ATOM 1912 C C . ARG A 1 235 ? 33.348 -40.633 -57.991 1.00 32.28 235 ARG A C 1
ATOM 1914 O O . ARG A 1 235 ? 34.272 -41.326 -57.578 1.00 32.28 235 ARG A O 1
ATOM 1921 N N . TRP A 1 236 ? 32.499 -39.983 -57.203 1.00 28.70 236 TRP A N 1
ATOM 1922 C CA . TRP A 1 236 ? 32.421 -40.113 -55.752 1.00 28.70 236 TRP A CA 1
ATOM 1923 C C . TRP A 1 236 ? 32.233 -41.580 -55.345 1.00 28.70 236 TRP A C 1
ATOM 1925 O O . TRP A 1 236 ? 31.311 -42.242 -55.822 1.00 28.70 236 TRP A O 1
ATOM 1935 N N . SER A 1 237 ? 33.074 -42.067 -54.437 1.00 35.31 237 SER A N 1
ATOM 1936 C CA . SER A 1 237 ? 32.872 -43.325 -53.718 1.00 35.31 237 SER A CA 1
ATOM 1937 C C . SER A 1 237 ? 32.808 -43.033 -52.221 1.00 35.31 237 SER A C 1
ATOM 1939 O O . SER A 1 237 ? 33.826 -42.789 -51.579 1.00 35.31 237 SER A O 1
ATOM 1941 N N . THR A 1 238 ? 31.593 -43.043 -51.677 1.00 37.69 238 THR A N 1
ATOM 1942 C CA . THR A 1 238 ? 31.303 -43.159 -50.241 1.00 37.69 238 THR A CA 1
ATOM 1943 C C . THR A 1 238 ? 31.829 -44.496 -49.703 1.00 37.69 238 THR A C 1
ATOM 1945 O O . THR A 1 238 ? 31.507 -45.530 -50.298 1.00 37.69 238 THR A O 1
ATOM 1948 N N . PRO A 1 239 ? 32.567 -44.541 -48.580 1.00 39.06 239 PRO A N 1
ATOM 1949 C CA . PRO A 1 239 ? 32.879 -45.802 -47.919 1.00 39.06 239 PRO A CA 1
ATOM 1950 C C . PRO A 1 239 ? 31.629 -46.362 -47.230 1.00 39.06 239 PRO A C 1
ATOM 1952 O O . PRO A 1 239 ? 31.049 -45.733 -46.347 1.00 39.06 239 PRO A O 1
ATOM 1955 N N . ARG A 1 240 ? 31.217 -47.556 -47.668 1.00 38.00 240 ARG A N 1
ATOM 1956 C CA . ARG A 1 240 ? 30.241 -48.424 -46.998 1.00 38.00 240 ARG A CA 1
ATOM 1957 C C . ARG A 1 240 ? 30.730 -48.769 -45.589 1.00 38.00 240 ARG A C 1
ATOM 1959 O O . ARG A 1 240 ? 31.867 -49.201 -45.420 1.00 38.00 240 ARG A O 1
ATOM 1966 N N . SER A 1 241 ? 29.828 -48.655 -44.620 1.00 43.81 241 SER A N 1
ATOM 1967 C CA . SER A 1 241 ? 29.903 -49.325 -43.326 1.00 43.81 241 SER A CA 1
ATOM 1968 C C . SER A 1 241 ? 30.035 -50.839 -43.529 1.00 43.81 241 SER A C 1
ATOM 1970 O O . SER A 1 241 ? 29.240 -51.459 -44.235 1.00 43.81 241 SER A O 1
ATOM 1972 N N . GLY A 1 242 ? 31.077 -51.421 -42.936 1.00 37.69 242 GLY A N 1
ATOM 1973 C CA . GLY A 1 242 ? 31.350 -52.853 -42.950 1.00 37.69 242 GLY A CA 1
ATOM 1974 C C . GLY A 1 242 ? 31.358 -53.400 -41.531 1.00 37.69 242 GLY A C 1
ATOM 1975 O O . GLY A 1 242 ? 32.311 -53.192 -40.789 1.00 37.69 242 GLY A O 1
ATOM 1976 N N . THR A 1 243 ? 30.284 -54.095 -41.182 1.00 41.97 243 THR A N 1
ATOM 1977 C CA . THR A 1 243 ? 30.141 -54.984 -40.030 1.00 41.97 243 THR A CA 1
ATOM 1978 C C . THR A 1 243 ? 30.976 -56.254 -40.251 1.00 41.97 243 THR A C 1
ATOM 1980 O O . THR A 1 243 ? 30.875 -56.874 -41.309 1.00 41.97 243 THR A O 1
ATOM 1983 N N . ARG A 1 244 ? 31.761 -56.668 -39.252 1.00 41.22 244 ARG A N 1
ATOM 1984 C CA . ARG A 1 244 ? 32.213 -58.053 -38.988 1.00 41.22 244 ARG A CA 1
ATOM 1985 C C . ARG A 1 244 ? 32.191 -58.199 -37.460 1.00 41.22 244 ARG A C 1
ATOM 1987 O O . ARG A 1 244 ? 32.671 -57.289 -36.792 1.00 41.22 244 ARG A O 1
ATOM 1994 N N . ALA A 1 245 ? 31.311 -59.046 -36.925 1.00 41.50 245 ALA A N 1
ATOM 1995 C CA . ALA A 1 245 ? 31.519 -60.479 -36.671 1.00 41.50 245 ALA A CA 1
ATOM 1996 C C . ALA A 1 245 ? 32.549 -60.686 -35.559 1.00 41.50 245 ALA A C 1
ATOM 1998 O O . ALA A 1 245 ? 33.731 -60.370 -35.811 1.00 41.50 245 ALA A O 1
#

pLDDT: mean 75.17, std 18.59, range [26.88, 96.19]

Radius of gyration: 40.79 Å; chains: 1; bounding box: 88×78×119 Å

Sequence (245 aa):
YGYCTGTVSSRKVARATFEDLAFRYLAADQHPTFTPLARFRERNLANMDRLFLEVLRLCQEANLVGLGRVALDGTKVKASASKHKAMSHGRMLEKEKQLDEELRASIQEFLRKGIAVDAEEDRKFGLENNPYLNQLGEGWRTKRERLEKIRAARERLEEREKKKAQAAGKEDAPIDPKAQINFTDADSRIMPDGANRGSFVQAYKTAKPWWMRRPRSSWRRRQPNHQTTRCRWSRWSTPRSGTRA

Foldseek 3Di:
DCLVVVNLALQSLLVCCVVPPVSVVVCVNDRDHSVVVLVVLVVCVVVVLVVVVVVVVVCVVVCVPDPPDDDDPDDDDDDPDPPVNDDDPVRVVVVVVVVVVVSSVVSNVSSVVSNVNNVVVCVCCNLVNNPVLVPDDPQPSDPVSVVVLVVVQVVLQVVVVQVVCVVVVHHPDDDDPPRDADSVDRQWDWDQDPVDGPDTDTDGDDDDPPVVPDPPVVPPPPPPPPDDDDDDDPDDDDDDDDDDD